Protein AF-A0A7J0FB36-F1 (afdb_monomer)

Foldseek 3Di:
DDDDDDDDDDDDDDDDDPDDDLPFFFPLPDPDWDWAWWAFPVVRGIDILTNLVCVVPVQSRDTVVQSVCQQAQAPPPHAWGWDWDADPVRDIDIGGTHHRLLVALFCQVVVVVSVLVCLVVVPVVDDNDDSQPCLPAQEETEDLAAALVVCPDDPVVVVPDDPCCCQANPNDNNVSVVSSVCNNVVVVVVVCVSCVVNVNNVRYHYQYHHHDDDLLNDPPNPDPVNVVVSVVVVVVSVVDPDD

Mean predicted aligned error: 9.1 Å

Nearest PDB structures (foldseek):
  4pka-assembly1_X  TM=9.378E-01  e=4.209E-19  Solanum cardiophyllum
  1oxw-assembly1_B  TM=9.412E-01  e=1.229E-18  Solanum cardiophyllum
  6k1t-assembly1_A  TM=3.624E-01  e=8.029E+00  Francisella philomiragia subsp. philomiragia ATCC 25015
  4peo-assembly1_B  TM=2.237E-01  e=5.963E+00  Staphylococcus aureus subsp. aureus Mu50

pLDDT: mean 82.76, std 16.36, range [28.25, 98.5]

InterPro domains:
  IPR002641 Patatin-like phospholipase domain [PF01734] (43-112)
  IPR002641 Patatin-like phospholipase domain [PS51635] (1-112)
  IPR016035 Acyl transferase/acyl hydrolase/lysophospholipase [SSF52151] (32-240)

Solvent-accessible surface area (backbone atoms only — not comparable to full-atom values): 14572 Å² total; per-residue (Å²): 136,85,75,85,81,78,80,83,80,77,84,93,76,88,79,95,78,86,81,83,79,80,77,86,47,31,49,79,69,52,96,59,85,49,71,45,47,18,23,24,70,83,77,73,40,70,45,71,48,28,46,71,52,29,76,83,38,51,58,55,51,38,46,48,67,59,52,54,51,15,31,65,11,36,82,98,78,40,70,70,35,76,54,73,27,56,29,96,86,64,52,74,41,81,45,45,21,22,17,7,45,82,62,42,50,40,50,62,63,58,48,50,51,54,53,51,51,40,50,76,71,63,40,82,94,44,75,97,63,65,99,78,58,63,65,75,51,76,44,79,44,80,54,93,49,37,42,69,73,64,65,88,74,55,68,76,63,55,73,71,44,54,74,64,38,42,55,50,40,94,87,42,40,50,56,59,51,53,52,34,50,51,44,30,52,52,46,53,52,51,49,53,53,53,31,45,76,58,78,25,46,88,31,57,44,67,49,69,44,58,72,34,63,69,66,67,50,46,94,80,58,83,46,72,70,38,52,59,46,48,51,50,50,55,62,47,56,77,71,60,83,85,119

Structure (mmCIF, N/CA/C/O backbone):
data_AF-A0A7J0FB36-F1
#
_entry.id   AF-A0A7J0FB36-F1
#
loop_
_atom_site.group_PDB
_atom_site.id
_atom_site.type_symbol
_atom_site.label_atom_id
_atom_site.label_alt_id
_atom_site.label_comp_id
_atom_site.label_asym_id
_atom_site.label_entity_id
_atom_site.label_seq_id
_atom_site.pdbx_PDB_ins_code
_atom_site.Cartn_x
_atom_site.Cartn_y
_atom_site.Cartn_z
_atom_site.occupancy
_atom_site.B_iso_or_equiv
_atom_site.auth_seq_id
_atom_site.auth_comp_id
_atom_site.auth_asym_id
_atom_site.auth_atom_id
_atom_site.pdbx_PDB_model_num
ATOM 1 N N . MET A 1 1 ? -22.876 -44.566 -19.638 1.00 38.72 1 MET A N 1
ATOM 2 C CA . MET A 1 1 ? -22.926 -43.404 -20.547 1.00 38.72 1 MET A CA 1
ATOM 3 C C . MET A 1 1 ? -23.529 -42.265 -19.751 1.00 38.72 1 MET A C 1
ATOM 5 O O . MET A 1 1 ? -24.720 -42.300 -19.475 1.00 38.72 1 MET A O 1
ATOM 9 N N . GLU A 1 2 ? -22.691 -41.356 -19.262 1.00 44.53 2 GLU A N 1
ATOM 10 C CA . GLU A 1 2 ? -23.132 -40.157 -18.543 1.00 44.53 2 GLU A CA 1
ATOM 11 C C . GLU A 1 2 ? -23.603 -39.116 -19.566 1.00 44.53 2 GLU A C 1
ATOM 13 O O . GLU A 1 2 ? -22.934 -38.889 -20.574 1.00 44.53 2 GLU A O 1
ATOM 18 N N . GLY A 1 3 ? -24.787 -38.541 -19.345 1.00 52.41 3 GLY A N 1
ATOM 19 C CA . GLY A 1 3 ? -25.349 -37.499 -20.207 1.00 52.41 3 GLY A CA 1
ATOM 20 C C . GLY A 1 3 ? -24.575 -36.176 -20.105 1.00 52.41 3 GLY A C 1
ATOM 21 O O . GLY A 1 3 ? -23.832 -35.964 -19.143 1.00 52.41 3 GLY A O 1
ATOM 22 N N . PRO A 1 4 ? -24.733 -35.265 -21.081 1.00 42.88 4 PRO A N 1
ATOM 23 C CA . PRO A 1 4 ? -23.995 -34.009 -21.101 1.00 42.88 4 PRO A CA 1
ATOM 24 C C . PRO A 1 4 ? -24.417 -33.118 -1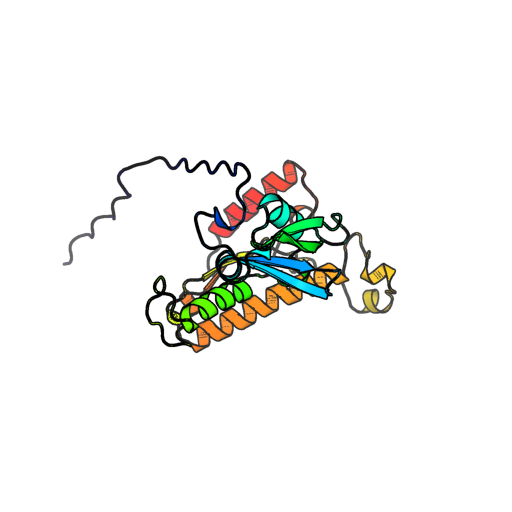9.923 1.00 42.88 4 PRO A C 1
ATOM 26 O O . PRO A 1 4 ? -25.604 -32.866 -19.713 1.00 42.88 4 PRO A O 1
ATOM 29 N N . LYS A 1 5 ? -23.438 -32.629 -19.151 1.00 52.75 5 LYS A N 1
ATOM 30 C CA . LYS A 1 5 ? -23.658 -31.625 -18.100 1.00 52.75 5 LYS A CA 1
ATOM 31 C C . LYS A 1 5 ? -24.152 -30.325 -18.742 1.00 52.75 5 LYS A C 1
ATOM 33 O O . LYS A 1 5 ? -23.510 -29.797 -19.647 1.00 52.75 5 LYS A O 1
ATOM 38 N N . SER A 1 6 ? -25.282 -29.809 -18.269 1.00 49.91 6 SER A N 1
ATOM 39 C CA . SER A 1 6 ? -25.814 -28.505 -18.673 1.00 49.91 6 SER A CA 1
ATOM 40 C C . SER A 1 6 ? -24.843 -27.374 -18.295 1.00 49.91 6 SER A C 1
ATOM 42 O O . SER A 1 6 ? -24.303 -27.408 -17.186 1.00 49.91 6 SER A O 1
ATOM 44 N N . PRO A 1 7 ? -24.635 -26.357 -19.151 1.00 51.22 7 PRO A N 1
ATOM 45 C CA . PRO A 1 7 ? -23.832 -25.195 -18.786 1.00 51.22 7 PRO A CA 1
ATOM 46 C C . PRO A 1 7 ? -24.510 -24.404 -17.656 1.00 51.22 7 PRO A C 1
ATOM 48 O O . PRO A 1 7 ? -25.727 -24.212 -17.663 1.00 51.22 7 PRO A O 1
ATOM 51 N N . LEU A 1 8 ? -23.714 -23.957 -16.681 1.00 44.47 8 LEU A N 1
ATOM 52 C CA . LEU A 1 8 ? -24.154 -23.078 -15.594 1.00 44.47 8 LEU A CA 1
ATOM 53 C C . LEU A 1 8 ? -24.728 -21.780 -16.180 1.00 44.47 8 LEU A C 1
ATOM 55 O O . LEU A 1 8 ? -24.061 -21.107 -16.966 1.00 44.47 8 LEU A O 1
ATOM 59 N N . GLN A 1 9 ? -25.961 -21.431 -15.805 1.00 42.09 9 GLN A N 1
ATOM 60 C CA . GLN A 1 9 ? -26.565 -20.163 -16.212 1.00 42.09 9 GLN A CA 1
ATOM 61 C C . GLN A 1 9 ? -25.937 -18.988 -15.444 1.00 42.09 9 GLN A C 1
ATOM 63 O O . GLN A 1 9 ? -25.754 -19.092 -14.229 1.00 42.09 9 GLN A O 1
ATOM 68 N N . PRO A 1 10 ? -25.643 -17.858 -16.111 1.00 46.34 10 PRO A N 1
ATOM 69 C CA . PRO A 1 10 ? -25.237 -16.642 -15.424 1.00 46.34 10 PRO A CA 1
ATOM 70 C C . PRO A 1 10 ? -26.420 -16.003 -14.662 1.00 46.34 10 PRO A C 1
ATOM 72 O O . PRO A 1 10 ? -27.576 -16.207 -15.046 1.00 46.34 10 PRO A O 1
ATOM 75 N N . PRO A 1 11 ? -26.158 -15.216 -13.598 1.00 45.81 11 PRO A N 1
ATOM 76 C CA . PRO A 1 11 ? -27.199 -14.593 -12.779 1.00 45.81 11 PRO A CA 1
ATOM 77 C C . PRO A 1 11 ? -28.128 -13.669 -13.581 1.00 45.81 11 PRO A C 1
ATOM 79 O O . PRO A 1 11 ? -27.699 -12.932 -14.467 1.00 45.81 11 PRO A O 1
ATOM 82 N N . THR A 1 12 ? -29.415 -13.696 -13.232 1.00 57.34 12 THR A N 1
ATOM 83 C CA . THR A 1 12 ? -30.545 -13.237 -14.060 1.00 57.34 12 THR A CA 1
ATOM 84 C C . THR A 1 12 ? -30.906 -11.743 -13.928 1.00 57.34 12 THR A C 1
ATOM 86 O O . THR A 1 12 ? -31.915 -11.325 -14.482 1.00 57.34 12 THR A O 1
ATOM 89 N N . TYR A 1 13 ? -30.109 -10.895 -13.264 1.00 40.03 13 TYR A N 1
ATOM 90 C CA . TYR A 1 13 ? -30.373 -9.442 -13.207 1.00 40.03 13 TYR A CA 1
ATOM 91 C C . TYR A 1 13 ? -29.081 -8.596 -13.247 1.00 40.03 13 TYR A C 1
ATOM 93 O O . TYR A 1 13 ? -28.256 -8.669 -12.342 1.00 40.03 13 TYR A O 1
ATOM 101 N N . GLY A 1 14 ? -28.923 -7.772 -14.297 1.00 40.38 14 GLY A N 1
ATOM 102 C CA . GLY A 1 14 ? -27.987 -6.626 -14.373 1.00 40.38 14 GLY A CA 1
ATOM 103 C C . GLY A 1 14 ? -28.692 -5.314 -13.973 1.00 40.38 14 GLY A C 1
ATOM 104 O O . GLY A 1 14 ? -29.912 -5.301 -13.869 1.00 40.38 14 GLY A O 1
ATOM 105 N N . LYS A 1 15 ? -28.061 -4.159 -13.728 1.00 40.50 15 LYS A N 1
ATOM 106 C CA . LYS A 1 15 ? -26.689 -3.651 -13.898 1.00 40.50 15 LYS A CA 1
ATOM 107 C C . LYS A 1 15 ? -26.188 -3.118 -12.547 1.00 40.50 15 LYS A C 1
ATOM 109 O O . LYS A 1 15 ? -26.931 -2.427 -11.856 1.00 40.50 15 LYS A O 1
ATOM 114 N N . LEU A 1 16 ? -24.923 -3.366 -12.216 1.00 42.44 16 LEU A N 1
ATOM 115 C CA . LEU A 1 16 ? -24.235 -2.659 -11.135 1.00 42.44 16 LEU A CA 1
ATOM 116 C C . LEU A 1 16 ? -24.159 -1.160 -11.455 1.00 42.44 16 LEU A C 1
ATOM 118 O O . LEU A 1 16 ? -23.548 -0.765 -12.446 1.00 42.44 16 LEU A O 1
ATOM 122 N N . ILE A 1 17 ? -24.748 -0.350 -10.579 1.00 31.81 17 ILE A N 1
ATOM 123 C CA . ILE A 1 17 ? -24.298 1.009 -10.287 1.00 31.81 17 ILE A CA 1
ATOM 124 C C . ILE A 1 17 ? -24.292 1.123 -8.759 1.00 31.81 17 ILE A C 1
ATOM 126 O O . ILE A 1 17 ? -25.310 1.435 -8.149 1.00 31.81 17 ILE A O 1
ATOM 130 N N . THR A 1 18 ? -23.147 0.847 -8.136 1.00 32.91 18 THR A N 1
ATOM 131 C CA . THR A 1 18 ? -22.876 1.308 -6.770 1.00 32.91 18 THR A CA 1
ATOM 132 C C . THR A 1 18 ? -22.098 2.608 -6.905 1.00 32.91 18 THR A C 1
ATOM 134 O O . THR A 1 18 ? -20.882 2.602 -7.065 1.00 32.91 18 THR A O 1
ATOM 137 N N . VAL A 1 19 ? -22.812 3.733 -6.915 1.00 28.25 19 VAL A N 1
ATOM 138 C CA . VAL A 1 19 ? -22.199 5.051 -6.720 1.00 28.25 19 VAL A CA 1
ATOM 139 C C . VAL A 1 19 ? -22.076 5.245 -5.215 1.00 28.25 19 VAL A C 1
ATOM 141 O O . VAL A 1 19 ? -23.082 5.447 -4.539 1.00 28.25 19 VAL A O 1
ATOM 144 N N . LEU A 1 20 ? -20.855 5.158 -4.685 1.00 36.47 20 LEU A N 1
ATOM 145 C CA . LEU A 1 20 ? -20.552 5.681 -3.358 1.00 36.47 20 LEU A CA 1
ATOM 146 C C . LEU A 1 20 ? -20.139 7.145 -3.525 1.00 36.47 20 LEU A C 1
ATOM 148 O O . LEU A 1 20 ? -19.018 7.442 -3.928 1.00 36.47 20 LEU A O 1
ATOM 152 N N . SER A 1 21 ? -21.068 8.052 -3.230 1.00 33.28 21 SER A N 1
ATOM 153 C CA . SER A 1 21 ? -20.728 9.437 -2.915 1.00 33.28 21 SER A CA 1
ATOM 154 C C . SER A 1 21 ? -20.259 9.462 -1.463 1.00 33.28 21 SER A C 1
ATOM 156 O O . SER A 1 21 ? -21.061 9.235 -0.558 1.00 33.28 21 SER A O 1
ATOM 158 N N . ILE A 1 22 ? -18.963 9.673 -1.234 1.00 43.41 22 ILE A N 1
ATOM 159 C CA . ILE A 1 22 ? -18.419 9.896 0.110 1.00 43.41 22 ILE A CA 1
ATOM 160 C C . ILE A 1 22 ? -18.615 11.380 0.415 1.00 43.41 22 ILE A C 1
ATOM 162 O O . ILE A 1 22 ? -17.714 12.193 0.230 1.00 43.41 22 ILE A O 1
ATOM 166 N N . ASP A 1 23 ? -19.824 11.740 0.836 1.00 34.97 23 ASP A N 1
ATOM 167 C CA . ASP A 1 23 ? -20.096 13.064 1.393 1.00 34.97 23 ASP A CA 1
ATOM 168 C C . ASP A 1 23 ? -19.557 13.082 2.833 1.00 34.97 23 ASP A C 1
ATOM 170 O O . ASP A 1 23 ? -20.213 12.625 3.764 1.00 34.97 23 ASP A O 1
ATOM 174 N N . GLY A 1 24 ? -18.302 13.505 3.013 1.00 43.34 24 GLY A N 1
ATOM 175 C CA . GLY A 1 24 ? -17.734 13.899 4.313 1.00 43.34 24 GLY A CA 1
ATOM 176 C C . GLY A 1 24 ? -17.650 12.842 5.429 1.00 43.34 24 GLY A C 1
ATOM 177 O O . GLY A 1 24 ? -17.296 13.192 6.553 1.00 43.34 24 GLY A O 1
ATOM 178 N N . GLY A 1 25 ? -17.967 11.571 5.167 1.00 58.94 25 GLY A N 1
ATOM 179 C CA . GLY A 1 25 ? -17.884 10.496 6.157 1.00 58.94 25 GLY A CA 1
ATOM 180 C C . GLY A 1 25 ? -16.440 10.125 6.512 1.00 58.94 25 GLY A C 1
ATOM 181 O O . GLY A 1 25 ? -15.585 9.986 5.634 1.00 58.94 25 GLY A O 1
ATOM 182 N N . GLY A 1 26 ? -16.169 9.943 7.807 1.00 73.00 26 GLY A N 1
ATOM 183 C CA . GLY A 1 26 ? -14.928 9.336 8.290 1.00 73.00 26 GLY A CA 1
ATOM 184 C C . GLY A 1 26 ? -14.835 7.849 7.939 1.00 73.00 26 GLY A C 1
ATOM 185 O O . GLY A 1 26 ? -15.784 7.246 7.431 1.00 73.00 26 GLY A O 1
ATOM 186 N N . ILE A 1 27 ? -13.698 7.230 8.245 1.00 85.50 27 ILE A N 1
ATOM 187 C CA . ILE A 1 27 ? -13.442 5.790 8.050 1.00 85.50 27 ILE A CA 1
ATOM 188 C C . ILE A 1 27 ? -14.552 4.873 8.607 1.00 85.50 27 ILE A C 1
ATOM 190 O O . ILE A 1 27 ? -14.787 3.794 8.056 1.00 85.50 27 ILE A O 1
ATOM 194 N N . ARG A 1 28 ? -15.309 5.300 9.629 1.00 82.81 28 ARG A N 1
ATOM 195 C CA . ARG A 1 28 ? -16.484 4.560 10.137 1.00 82.81 28 ARG A CA 1
ATOM 196 C C . ARG A 1 28 ? -17.599 4.350 9.111 1.00 82.81 28 ARG A C 1
ATOM 198 O O . ARG A 1 28 ? -18.348 3.390 9.240 1.00 82.81 28 ARG A O 1
ATOM 205 N N . GLY A 1 29 ? -17.726 5.234 8.123 1.00 81.00 29 GLY A N 1
ATOM 206 C CA . GLY A 1 29 ? -18.771 5.179 7.095 1.00 81.00 29 GLY A CA 1
ATOM 207 C C . GLY A 1 29 ? -18.489 4.201 5.950 1.00 81.00 29 GLY A C 1
ATOM 208 O O . GLY A 1 29 ? -19.226 4.189 4.966 1.00 81.00 29 GLY A O 1
ATOM 209 N N . THR A 1 30 ? -17.413 3.415 6.033 1.00 85.81 30 THR A N 1
ATOM 210 C CA . THR A 1 30 ? -17.013 2.471 4.981 1.00 85.81 30 THR A CA 1
ATOM 211 C C . THR A 1 30 ? -17.960 1.268 4.890 1.00 85.81 30 THR A C 1
ATOM 213 O O . THR A 1 30 ? -18.426 0.742 5.896 1.00 85.81 30 THR A O 1
ATOM 216 N N . LEU A 1 31 ? -18.254 0.819 3.661 1.00 86.12 31 LEU A N 1
ATOM 217 C CA . LEU A 1 31 ? -19.172 -0.308 3.401 1.00 86.12 31 LEU A CA 1
ATOM 218 C C . LEU A 1 31 ? -18.578 -1.679 3.759 1.00 86.12 31 LEU A C 1
ATOM 220 O O . LEU A 1 31 ? -19.307 -2.650 3.931 1.00 86.12 31 LEU A O 1
ATOM 224 N N . THR A 1 32 ? -17.252 -1.759 3.822 1.00 85.75 32 THR A N 1
ATOM 225 C CA . THR A 1 32 ? -16.488 -2.944 4.209 1.00 85.75 32 THR A CA 1
ATOM 226 C C . THR A 1 32 ? -15.371 -2.519 5.145 1.00 85.75 32 THR A C 1
ATOM 228 O O . THR A 1 32 ? -14.987 -1.349 5.172 1.00 85.75 32 THR A O 1
ATOM 231 N N . ASN A 1 33 ? -14.812 -3.474 5.880 1.00 89.19 33 ASN A N 1
ATOM 232 C CA . ASN A 1 33 ? -13.624 -3.219 6.675 1.00 89.19 33 ASN A CA 1
ATOM 233 C C . ASN A 1 33 ? -12.454 -2.848 5.761 1.00 89.19 33 ASN A C 1
ATOM 235 O O . ASN A 1 33 ? -12.168 -3.554 4.790 1.00 89.19 33 ASN A O 1
ATOM 239 N N . ILE A 1 34 ? -11.778 -1.753 6.093 1.00 91.44 34 ILE A N 1
ATOM 240 C CA . ILE A 1 34 ? -10.575 -1.295 5.402 1.00 91.44 34 ILE A CA 1
ATOM 241 C C . ILE A 1 34 ? -9.393 -1.272 6.363 1.00 91.44 34 ILE A C 1
ATOM 243 O O . ILE A 1 34 ? -9.575 -1.145 7.573 1.00 91.44 34 ILE A O 1
ATOM 247 N N . VAL A 1 35 ? -8.190 -1.396 5.807 1.00 93.25 35 VAL A N 1
ATOM 248 C CA . VAL A 1 35 ? -6.910 -1.301 6.513 1.00 93.25 35 VAL A CA 1
ATOM 249 C C . VAL A 1 35 ? -5.966 -0.512 5.611 1.00 93.25 35 VAL A C 1
ATOM 251 O O . VAL A 1 35 ? -5.565 -1.006 4.560 1.00 93.25 35 VAL A O 1
ATOM 254 N N . ILE A 1 36 ? -5.651 0.726 5.990 1.00 95.75 36 ILE A N 1
ATOM 255 C CA . ILE A 1 36 ? -4.851 1.656 5.187 1.00 95.75 36 ILE A CA 1
ATOM 256 C C . ILE A 1 36 ? -3.615 2.078 5.992 1.00 95.75 36 ILE A C 1
ATOM 258 O O . ILE A 1 36 ? -3.754 2.778 7.001 1.00 95.75 36 ILE A O 1
ATOM 262 N N . PRO A 1 37 ? -2.403 1.652 5.594 1.00 96.31 37 PRO A N 1
ATOM 263 C CA . PRO A 1 37 ? -1.176 2.063 6.258 1.00 96.31 37 PRO A CA 1
ATOM 264 C C . PRO A 1 37 ? -0.791 3.504 5.903 1.00 96.31 37 PRO A C 1
ATOM 266 O O . PRO A 1 37 ? -0.998 3.976 4.789 1.00 96.31 37 PRO A O 1
ATOM 269 N N . THR A 1 38 ? -0.172 4.184 6.859 1.00 97.94 38 THR A N 1
ATOM 270 C CA . THR A 1 38 ? 0.538 5.464 6.715 1.00 97.94 38 THR A CA 1
ATOM 271 C C . THR A 1 38 ? 1.744 5.439 7.654 1.00 97.94 38 THR A C 1
ATOM 273 O O . THR A 1 38 ? 1.817 4.579 8.543 1.00 97.94 38 THR A O 1
ATOM 276 N N . PHE A 1 39 ? 2.676 6.379 7.517 1.00 97.50 39 PHE A N 1
ATOM 277 C CA . PHE A 1 39 ? 3.779 6.529 8.468 1.00 97.50 39 PHE A CA 1
ATOM 278 C C . PHE A 1 39 ? 3.769 7.921 9.105 1.00 97.50 39 PHE A C 1
ATOM 280 O O . PHE A 1 39 ? 3.778 8.926 8.401 1.00 97.50 39 PHE A O 1
ATOM 287 N N . ASP A 1 40 ? 3.748 7.994 10.439 1.00 98.06 40 ASP A N 1
ATOM 288 C CA . ASP A 1 40 ? 3.765 9.261 11.173 1.00 98.06 40 ASP A CA 1
ATOM 289 C C . ASP A 1 40 ? 5.205 9.702 11.437 1.00 98.06 40 ASP A C 1
ATOM 291 O O . ASP A 1 40 ? 5.924 9.086 12.228 1.00 98.06 40 ASP A O 1
ATOM 295 N N . ILE A 1 41 ? 5.626 10.790 10.793 1.00 97.62 41 ILE A N 1
ATOM 296 C CA . ILE A 1 41 ? 7.001 11.298 10.881 1.00 97.62 41 ILE A CA 1
ATOM 297 C C . ILE A 1 41 ? 7.285 12.039 12.188 1.00 97.62 41 ILE A C 1
ATOM 299 O O . ILE A 1 41 ? 8.440 12.142 12.592 1.00 97.62 41 ILE A O 1
ATOM 303 N N . LYS A 1 42 ? 6.255 12.537 12.882 1.00 96.94 42 LYS A N 1
ATOM 304 C CA . LYS A 1 42 ? 6.419 13.188 14.189 1.00 96.94 42 LYS A CA 1
ATOM 305 C C . LYS A 1 42 ? 6.601 12.147 15.287 1.00 96.94 42 LYS A C 1
ATOM 307 O O . LYS A 1 42 ? 7.352 12.369 16.233 1.00 96.94 42 LYS A O 1
ATOM 312 N N . ARG A 1 43 ? 5.912 11.010 15.170 1.00 96.12 43 ARG A N 1
ATOM 313 C CA . ARG A 1 43 ? 5.954 9.912 16.149 1.00 96.12 43 ARG A CA 1
ATOM 314 C C . ARG A 1 43 ? 6.934 8.796 15.774 1.00 96.12 43 ARG A C 1
ATOM 316 O O . ARG A 1 43 ? 7.175 7.930 16.608 1.00 96.12 43 ARG A O 1
ATOM 323 N N . LEU A 1 44 ? 7.472 8.823 14.554 1.00 96.25 44 LEU A N 1
ATOM 324 C CA . LEU A 1 44 ? 8.364 7.812 13.976 1.00 96.25 44 LEU A CA 1
ATOM 325 C C . LEU A 1 44 ? 7.794 6.389 14.064 1.00 96.25 44 LEU A C 1
ATOM 327 O O . LEU A 1 44 ? 8.496 5.445 14.422 1.00 96.25 44 LEU A O 1
ATOM 331 N N . GLN A 1 45 ? 6.507 6.240 13.751 1.00 96.31 45 GLN A N 1
ATOM 332 C CA . GLN A 1 45 ? 5.817 4.950 13.791 1.00 96.31 45 GLN A CA 1
ATOM 333 C C . GLN A 1 45 ? 4.746 4.841 12.697 1.00 96.31 45 GLN A C 1
ATOM 335 O O . GLN A 1 45 ? 4.142 5.855 12.330 1.00 96.31 45 GLN A O 1
ATOM 340 N N . PRO A 1 46 ? 4.436 3.623 12.222 1.00 96.00 46 PRO A N 1
ATOM 341 C CA . PRO A 1 46 ? 3.271 3.395 11.380 1.00 96.00 46 PRO A CA 1
ATOM 342 C C . PRO A 1 46 ? 1.981 3.841 12.073 1.00 96.00 46 PRO A C 1
ATOM 344 O O . PRO A 1 46 ? 1.780 3.605 13.265 1.00 96.00 46 PRO A O 1
ATOM 347 N N . THR A 1 47 ? 1.078 4.441 11.307 1.00 96.56 47 THR A N 1
ATOM 348 C CA . THR A 1 47 ? -0.312 4.655 11.709 1.00 96.56 47 THR A CA 1
ATOM 349 C C . THR A 1 47 ? -1.202 3.898 10.733 1.00 96.56 47 THR A C 1
ATOM 351 O O . THR A 1 47 ? -1.232 4.204 9.544 1.00 96.56 47 THR A O 1
ATOM 354 N N . ILE A 1 48 ? -1.915 2.890 11.231 1.00 95.50 48 ILE A N 1
ATOM 355 C CA . ILE A 1 48 ? -2.830 2.081 10.425 1.00 95.50 48 ILE A CA 1
ATOM 356 C C . ILE A 1 48 ? -4.252 2.590 10.653 1.00 95.50 48 ILE A C 1
ATOM 358 O O . ILE A 1 48 ? -4.776 2.507 11.764 1.00 95.50 48 ILE A O 1
ATOM 362 N N . PHE A 1 49 ? -4.879 3.115 9.604 1.00 95.44 49 PHE A N 1
ATOM 363 C CA . PHE A 1 49 ? -6.296 3.459 9.623 1.00 95.44 49 PHE A CA 1
ATOM 364 C C . PHE A 1 49 ? -7.101 2.210 9.295 1.00 95.44 49 PHE A C 1
ATOM 366 O O . PHE A 1 49 ? -7.110 1.740 8.160 1.00 95.44 49 PHE A O 1
ATOM 373 N N . SER A 1 50 ? -7.742 1.649 10.315 1.00 92.75 50 SER A N 1
ATOM 374 C CA . SER A 1 50 ? -8.483 0.394 10.226 1.00 92.75 50 SER A CA 1
ATOM 375 C C . SER A 1 50 ? -9.893 0.580 10.769 1.00 92.75 50 SER A C 1
ATOM 377 O O . SER A 1 50 ? -10.063 1.113 11.869 1.00 92.75 50 SER A O 1
ATOM 379 N N . THR A 1 51 ? -10.912 0.114 10.039 1.00 91.19 51 THR A N 1
ATOM 380 C CA . THR A 1 51 ? -12.304 0.133 10.534 1.00 91.19 51 THR A CA 1
ATOM 381 C C . THR A 1 51 ? -12.431 -0.659 11.844 1.00 91.19 51 THR A C 1
ATOM 383 O O . THR A 1 51 ? -13.280 -0.346 12.680 1.00 91.19 51 THR A O 1
ATOM 386 N N . TYR A 1 52 ? -11.557 -1.649 12.068 1.00 85.94 52 TYR A N 1
ATOM 387 C CA . TYR A 1 52 ? -11.491 -2.407 13.316 1.00 85.94 52 TYR A CA 1
ATOM 388 C C . TYR A 1 52 ? -10.961 -1.568 14.481 1.00 85.94 52 TYR A C 1
ATOM 390 O O . TYR A 1 52 ? -11.575 -1.532 15.547 1.00 85.94 52 TYR A O 1
ATOM 398 N N . GLU A 1 53 ? -9.852 -0.858 14.270 1.00 87.31 53 GLU A N 1
ATOM 399 C CA . GLU A 1 53 ? -9.182 -0.080 15.318 1.00 87.31 53 GLU A CA 1
ATOM 400 C C . GLU A 1 53 ? -9.973 1.162 15.718 1.00 87.31 53 GLU A C 1
ATOM 402 O O . GLU A 1 53 ? -9.986 1.548 16.885 1.00 87.31 53 GLU A O 1
ATOM 407 N N . VAL A 1 54 ? -10.714 1.757 14.783 1.00 88.56 54 VAL A N 1
ATOM 408 C CA . VAL A 1 54 ? -11.534 2.950 15.037 1.00 88.56 54 VAL A CA 1
ATOM 409 C C . VAL A 1 54 ? -12.630 2.700 16.085 1.00 88.56 54 VAL A C 1
ATOM 411 O O . VAL A 1 54 ? -13.069 3.641 16.755 1.00 88.56 54 VAL A O 1
ATOM 414 N N . LYS A 1 55 ? -13.058 1.443 16.276 1.00 82.75 55 LYS A N 1
ATOM 415 C CA . LYS A 1 55 ? -13.999 1.059 17.344 1.00 82.75 55 LYS A CA 1
ATOM 416 C C . LYS A 1 55 ? -13.382 1.238 18.736 1.00 82.75 55 LYS A C 1
ATOM 418 O O . LYS A 1 55 ? -14.058 1.730 19.634 1.00 82.75 55 LYS A O 1
ATOM 423 N N . ASN A 1 56 ? -12.107 0.884 18.887 1.00 85.50 56 ASN A N 1
ATOM 424 C CA . ASN A 1 56 ? -11.377 0.927 20.159 1.00 85.50 56 ASN A CA 1
ATOM 425 C C . ASN A 1 56 ? -10.646 2.257 20.375 1.00 85.50 56 ASN A C 1
ATOM 427 O O . ASN A 1 56 ? -10.398 2.660 21.509 1.00 85.50 56 ASN A O 1
ATOM 431 N N . ASN A 1 57 ? -10.299 2.944 19.289 1.00 88.94 57 ASN A N 1
ATOM 432 C CA . ASN A 1 57 ? -9.577 4.202 19.301 1.00 88.94 57 ASN A CA 1
ATOM 433 C C . ASN A 1 57 ? -10.281 5.230 18.397 1.00 88.94 57 ASN A C 1
ATOM 435 O O . ASN A 1 57 ? -9.892 5.401 17.238 1.00 88.94 57 ASN A O 1
ATOM 439 N N . PRO A 1 58 ? -11.297 5.948 18.916 1.00 89.38 58 PRO A N 1
ATOM 440 C CA . PRO A 1 58 ? -12.061 6.933 18.148 1.00 89.38 58 PRO A CA 1
ATOM 441 C C . PRO A 1 58 ? -11.212 8.052 17.535 1.00 89.38 58 PRO A C 1
ATOM 443 O O . PRO A 1 58 ? -11.611 8.624 16.530 1.00 89.38 58 PRO A O 1
ATOM 446 N N . SER A 1 59 ? -10.015 8.326 18.071 1.00 91.12 59 SER A N 1
ATOM 447 C CA . SER A 1 59 ? -9.078 9.293 17.476 1.00 91.12 59 SER A CA 1
ATOM 448 C C . SER A 1 59 ? -8.532 8.871 16.104 1.00 91.12 59 SER A C 1
ATOM 450 O O . SER A 1 59 ? -7.819 9.634 15.467 1.00 91.12 59 SER A O 1
ATOM 452 N N . LEU A 1 60 ? -8.799 7.645 15.647 1.00 93.00 60 LEU A N 1
ATOM 453 C CA . LEU A 1 60 ? -8.491 7.205 14.285 1.00 93.00 60 LEU A CA 1
ATOM 454 C C . LEU A 1 60 ? -9.645 7.456 13.305 1.00 93.00 60 LEU A C 1
ATOM 456 O O . LEU A 1 60 ? -9.491 7.146 12.126 1.00 93.00 60 LEU A O 1
ATOM 460 N N . ASP A 1 61 ? -10.782 7.997 13.758 1.00 92.50 61 ASP A N 1
ATOM 461 C CA . ASP A 1 61 ? -11.920 8.338 12.898 1.00 92.50 61 ASP A CA 1
ATOM 462 C C . ASP A 1 61 ? -11.648 9.616 12.087 1.00 92.50 61 ASP A C 1
ATOM 464 O O . ASP A 1 61 ? -12.205 10.684 12.329 1.00 92.50 61 ASP A O 1
ATOM 468 N N . ALA A 1 62 ? -10.704 9.508 11.157 1.00 93.75 62 ALA A N 1
ATOM 469 C CA . ALA A 1 62 ? -10.316 10.567 10.242 1.00 93.75 62 ALA A CA 1
ATOM 470 C C . ALA A 1 62 ? -11.161 10.541 8.962 1.00 93.75 62 ALA A C 1
ATOM 472 O O . ALA A 1 62 ? -11.750 9.512 8.605 1.00 93.75 62 ALA A O 1
ATOM 473 N N . SER A 1 63 ? -11.191 11.670 8.245 1.00 94.38 63 SER A N 1
ATOM 474 C CA . SER A 1 63 ? -11.832 11.736 6.931 1.00 94.38 63 SER A CA 1
ATOM 475 C C . SER A 1 63 ? -11.128 10.790 5.953 1.00 94.38 63 SER A C 1
ATOM 477 O O . SER A 1 63 ? -9.900 10.669 5.958 1.00 94.38 63 SER A O 1
ATOM 479 N N . LEU A 1 64 ? -11.889 10.123 5.083 1.00 93.31 64 LEU A N 1
ATOM 480 C CA . LEU A 1 64 ? -11.284 9.256 4.068 1.00 93.31 64 LEU A CA 1
ATOM 481 C C . LEU A 1 64 ? -10.383 10.043 3.109 1.00 93.31 64 LEU A C 1
ATOM 483 O O . LEU A 1 64 ? -9.362 9.517 2.683 1.00 93.31 64 LEU A O 1
ATOM 487 N N . SER A 1 65 ? -10.698 11.311 2.827 1.00 94.81 65 SER A N 1
ATOM 488 C CA . SER A 1 65 ? -9.824 12.190 2.043 1.00 94.81 65 SER A CA 1
ATOM 489 C C . SER A 1 65 ? -8.462 12.397 2.700 1.00 94.81 65 SER A C 1
ATOM 491 O O . SER A 1 65 ? -7.449 12.271 2.018 1.00 94.81 65 SER A O 1
ATOM 493 N N . ASP A 1 66 ? -8.416 12.649 4.012 1.00 96.56 66 ASP A N 1
ATOM 494 C CA . ASP A 1 66 ? -7.149 12.821 4.729 1.00 96.56 66 ASP A CA 1
ATOM 495 C C . ASP A 1 66 ? -6.328 11.534 4.717 1.00 96.56 66 ASP A C 1
ATOM 497 O O . ASP A 1 66 ? -5.124 11.563 4.463 1.00 96.56 66 ASP A O 1
ATOM 501 N N . ILE A 1 67 ? -6.989 10.394 4.931 1.00 96.44 67 ILE A N 1
ATOM 502 C CA . ILE A 1 67 ? -6.349 9.078 4.899 1.00 96.44 67 ILE A CA 1
ATOM 503 C C . ILE A 1 67 ? -5.786 8.784 3.498 1.00 96.44 67 ILE A C 1
ATOM 505 O O . ILE A 1 67 ? -4.643 8.342 3.382 1.00 96.44 67 ILE A O 1
ATOM 509 N N . CYS A 1 68 ? -6.550 9.054 2.434 1.00 95.69 68 CYS A N 1
ATOM 510 C CA . CYS A 1 68 ? -6.128 8.831 1.049 1.00 95.69 68 CYS A CA 1
ATOM 511 C C . CYS A 1 68 ? -4.959 9.734 0.628 1.00 95.69 68 CYS A C 1
ATOM 513 O O . CYS A 1 68 ? -4.042 9.263 -0.048 1.00 95.69 68 CYS A O 1
ATOM 515 N N . ILE A 1 69 ? -4.966 11.009 1.030 1.00 96.31 69 ILE A N 1
ATOM 516 C CA . ILE A 1 69 ? -3.846 11.922 0.767 1.00 96.31 69 ILE A CA 1
ATOM 517 C C . ILE A 1 69 ? -2.607 11.442 1.529 1.00 96.31 69 ILE A C 1
ATOM 519 O O . ILE A 1 69 ? -1.545 11.297 0.932 1.00 96.31 69 ILE A O 1
ATOM 523 N N . ALA A 1 70 ? -2.750 11.126 2.820 1.00 97.75 70 ALA A N 1
ATOM 524 C CA . ALA A 1 70 ? -1.649 10.670 3.662 1.00 97.75 70 ALA A CA 1
ATOM 525 C C . ALA A 1 70 ? -0.998 9.377 3.152 1.00 97.75 70 ALA A C 1
ATOM 527 O O . ALA A 1 70 ? 0.221 9.318 3.024 1.00 97.75 70 ALA A O 1
ATOM 528 N N . THR A 1 71 ? -1.792 8.348 2.834 1.00 96.88 71 THR A N 1
ATOM 529 C CA . THR A 1 71 ? -1.263 7.042 2.397 1.00 96.88 71 THR A CA 1
ATOM 530 C C . THR A 1 71 ? -0.537 7.110 1.056 1.00 96.88 71 THR A C 1
ATOM 532 O O . THR A 1 71 ? 0.324 6.275 0.815 1.00 96.88 71 THR A O 1
ATOM 535 N N . SER A 1 72 ? -0.830 8.122 0.233 1.00 95.50 72 SER A N 1
ATOM 536 C CA . SER A 1 72 ? -0.213 8.319 -1.086 1.00 95.50 72 SER A CA 1
ATOM 537 C C . SER A 1 72 ? 0.931 9.341 -1.076 1.00 95.50 72 SER A C 1
ATOM 539 O O . SER A 1 72 ? 1.493 9.633 -2.127 1.00 95.50 72 SER A O 1
ATOM 541 N N . ALA A 1 73 ? 1.235 9.967 0.068 1.00 95.81 73 ALA A N 1
ATOM 542 C CA . ALA A 1 73 ? 2.183 11.076 0.170 1.00 95.81 73 ALA A CA 1
ATOM 543 C C . ALA A 1 73 ? 3.649 10.597 0.149 1.00 95.81 73 ALA A C 1
ATOM 545 O O . ALA A 1 73 ? 4.371 10.710 1.148 1.00 95.81 73 ALA A O 1
ATOM 546 N N . ALA A 1 74 ? 4.075 10.015 -0.978 1.00 91.62 74 ALA A N 1
ATOM 547 C CA . ALA A 1 74 ? 5.410 9.454 -1.185 1.00 91.62 74 ALA A CA 1
ATOM 548 C C . ALA A 1 74 ? 6.503 10.513 -0.981 1.00 91.62 74 ALA A C 1
ATOM 550 O O . ALA A 1 74 ? 6.490 11.545 -1.668 1.00 91.62 74 ALA A O 1
ATOM 551 N N . PRO A 1 75 ? 7.490 10.272 -0.088 1.00 89.75 75 PRO A N 1
ATOM 552 C CA . PRO A 1 75 ? 8.652 11.141 0.035 1.00 89.75 75 PRO A CA 1
ATOM 553 C C . PRO A 1 75 ? 9.293 11.370 -1.329 1.00 89.75 75 PRO A C 1
ATOM 555 O O . PRO A 1 75 ? 9.367 10.447 -2.134 1.00 89.75 75 PRO A O 1
ATOM 558 N N . THR A 1 76 ? 9.771 12.592 -1.573 1.00 86.06 76 THR A N 1
ATOM 559 C CA . THR A 1 76 ? 10.319 13.087 -2.856 1.00 86.06 76 THR A CA 1
ATOM 560 C C . THR A 1 76 ? 9.307 13.348 -3.980 1.00 86.06 76 THR A C 1
ATOM 562 O O . THR A 1 76 ? 9.631 14.129 -4.871 1.00 86.06 76 THR A O 1
ATOM 565 N N . TYR A 1 77 ? 8.082 12.816 -3.906 1.00 86.81 77 TYR A N 1
ATOM 566 C CA . TYR A 1 77 ? 7.030 13.054 -4.906 1.00 86.81 77 TYR A CA 1
ATOM 567 C C . TYR A 1 77 ? 5.959 14.029 -4.417 1.00 86.81 77 TYR A C 1
ATOM 569 O O . TYR A 1 77 ? 5.552 14.931 -5.149 1.00 86.81 77 TYR A O 1
ATOM 577 N N . LEU A 1 78 ? 5.496 13.858 -3.176 1.00 93.06 78 LEU A N 1
ATOM 578 C CA . LEU A 1 78 ? 4.372 14.601 -2.614 1.00 93.06 78 LEU A CA 1
ATOM 579 C C . LEU A 1 78 ? 4.707 15.155 -1.220 1.00 93.06 78 LEU A C 1
ATOM 581 O O . LEU A 1 78 ? 5.538 14.590 -0.503 1.00 93.06 78 LEU A O 1
ATOM 585 N N . PRO A 1 79 ? 4.096 16.286 -0.824 1.00 96.44 79 PRO A N 1
ATOM 586 C CA . PRO A 1 79 ? 4.277 16.838 0.512 1.00 96.44 79 PRO A CA 1
ATOM 587 C C . PRO A 1 79 ? 3.644 15.928 1.572 1.00 96.44 79 PRO A C 1
ATOM 589 O O . PRO A 1 79 ? 2.606 15.315 1.331 1.00 96.44 79 PRO A O 1
ATOM 592 N N . ALA A 1 80 ? 4.242 15.893 2.767 1.00 97.75 80 ALA A N 1
ATOM 593 C CA . ALA A 1 80 ? 3.630 15.251 3.929 1.00 97.75 80 ALA A CA 1
ATOM 594 C C . ALA A 1 80 ? 2.263 15.882 4.242 1.00 97.75 80 ALA A C 1
ATOM 596 O O . ALA A 1 80 ? 2.078 17.091 4.078 1.00 97.75 80 ALA A O 1
ATOM 597 N N . HIS A 1 81 ? 1.326 15.068 4.724 1.00 98.50 81 HIS A N 1
ATOM 598 C CA . HIS A 1 81 ? -0.037 15.496 5.020 1.00 98.50 81 HIS A CA 1
ATOM 599 C C . HIS A 1 81 ? -0.247 15.695 6.520 1.00 98.50 81 HIS A C 1
ATOM 601 O O . HIS A 1 81 ? 0.080 14.822 7.328 1.00 98.50 81 HIS A O 1
ATOM 607 N N . TYR A 1 82 ? -0.813 16.843 6.889 1.00 98.50 82 TYR A N 1
ATOM 608 C CA . TYR A 1 82 ? -1.154 17.178 8.267 1.00 98.50 82 TYR A CA 1
ATOM 609 C C . TYR A 1 82 ? -2.660 17.320 8.427 1.00 98.50 82 TYR A C 1
ATOM 611 O O . TYR A 1 82 ? -3.302 18.029 7.652 1.00 98.50 82 TYR A O 1
ATOM 619 N N . PHE A 1 83 ? -3.201 16.719 9.482 1.00 98.06 83 PHE A N 1
ATOM 620 C CA . PHE A 1 83 ? -4.569 16.964 9.926 1.00 98.06 83 PHE A CA 1
ATOM 621 C C . PHE A 1 83 ? -4.739 16.604 11.405 1.00 98.06 83 PHE A C 1
ATOM 623 O O . PHE A 1 83 ? -3.846 16.053 12.053 1.00 98.06 83 PHE A O 1
ATOM 630 N N . GLU A 1 84 ? -5.917 16.906 11.940 1.00 97.25 84 GLU A N 1
ATOM 631 C CA . GLU A 1 84 ? -6.291 16.622 13.320 1.00 97.25 84 GLU A CA 1
ATOM 632 C C . GLU A 1 84 ? -7.605 15.849 13.380 1.00 97.25 84 GLU A C 1
ATOM 634 O O . GLU A 1 84 ? -8.506 16.042 12.567 1.00 97.25 84 GLU A O 1
ATOM 639 N N . THR A 1 85 ? -7.740 15.019 14.407 1.00 94.69 85 THR A N 1
ATOM 640 C CA . THR A 1 85 ? -9.027 14.450 14.825 1.00 94.69 85 THR A CA 1
ATOM 641 C C . THR A 1 85 ? -9.310 14.844 16.267 1.00 94.69 85 THR A C 1
ATOM 643 O O . THR A 1 85 ? -8.411 15.275 16.998 1.00 94.69 85 THR A O 1
ATOM 646 N N . LYS A 1 86 ? -10.561 14.674 16.691 1.00 91.00 86 LYS A N 1
ATOM 647 C CA . LYS A 1 86 ? -10.971 14.839 18.084 1.00 91.00 86 LYS A CA 1
ATOM 648 C C . LYS A 1 86 ? -11.676 13.576 18.540 1.00 91.00 86 LYS A C 1
ATOM 650 O O . LYS A 1 86 ? -12.527 13.063 17.818 1.00 91.00 86 LYS A O 1
ATOM 655 N N . ASP A 1 87 ? -11.317 13.080 19.715 1.00 83.31 87 ASP A N 1
ATOM 656 C CA . ASP A 1 87 ? -12.068 11.996 20.341 1.00 83.31 87 ASP A CA 1
ATOM 657 C C . ASP A 1 87 ? -13.347 12.508 21.029 1.00 83.31 87 ASP A C 1
ATOM 659 O O . ASP A 1 87 ? -13.668 13.701 21.004 1.00 83.31 87 ASP A O 1
ATOM 663 N N . SER A 1 88 ? -14.103 11.586 21.630 1.00 82.25 88 SER A N 1
ATOM 664 C CA . SER A 1 88 ? -15.354 11.883 22.337 1.00 82.25 88 SER A CA 1
ATOM 665 C C . SER A 1 88 ? -15.183 12.826 23.529 1.00 82.25 88 SER A C 1
ATOM 667 O O . SER A 1 88 ? -16.137 13.513 23.886 1.00 82.25 88 SER A O 1
ATOM 669 N N . ASP A 1 89 ? -13.985 12.887 24.114 1.00 86.75 89 ASP A N 1
ATOM 670 C CA . ASP A 1 89 ? -13.657 13.766 25.240 1.00 86.75 89 ASP A CA 1
ATOM 671 C C . ASP A 1 89 ? -13.144 15.139 24.760 1.00 86.75 89 ASP A C 1
ATOM 673 O O . ASP A 1 89 ? -12.769 15.998 25.560 1.00 86.75 89 ASP A O 1
ATOM 677 N N . GLY A 1 90 ? -13.128 15.365 23.441 1.00 86.50 90 GLY A N 1
ATOM 678 C CA . GLY A 1 90 ? -12.654 16.593 22.810 1.00 86.50 90 GLY A CA 1
ATOM 679 C C . GLY A 1 90 ? -11.132 16.706 22.750 1.00 86.50 90 GLY A C 1
ATOM 680 O O . GLY A 1 90 ? -10.617 17.765 22.376 1.00 86.50 90 GLY A O 1
ATOM 681 N N . LYS A 1 91 ? -10.393 15.645 23.093 1.00 90.81 91 LYS A N 1
ATOM 682 C CA . LYS A 1 91 ? -8.935 15.640 23.014 1.00 90.81 91 LYS A CA 1
ATOM 683 C C . LYS A 1 91 ? -8.510 15.562 21.554 1.00 90.81 91 LYS A C 1
ATOM 685 O O . LYS A 1 91 ? -8.927 14.688 20.795 1.00 90.81 91 LYS A O 1
ATOM 690 N N . VAL A 1 92 ? -7.648 16.500 21.181 1.00 94.44 92 VAL A N 1
ATOM 691 C CA . VAL A 1 92 ? -7.096 16.609 19.833 1.00 94.44 92 VAL A CA 1
ATOM 692 C C . VAL A 1 92 ? -5.968 15.598 19.655 1.00 94.44 92 VAL A C 1
ATOM 694 O O . VAL A 1 92 ? -5.078 15.481 20.504 1.00 94.44 92 VAL A O 1
ATOM 697 N N . ARG A 1 93 ? -5.988 14.888 18.528 1.00 95.12 93 ARG A N 1
ATOM 698 C CA . ARG A 1 93 ? -4.863 14.093 18.037 1.00 95.12 93 ARG A CA 1
ATOM 699 C C . ARG A 1 93 ? -4.418 14.636 16.690 1.00 95.12 93 ARG A C 1
ATOM 701 O O . ARG A 1 93 ? -5.184 14.618 15.731 1.00 95.12 93 ARG A O 1
ATOM 708 N N . GLU A 1 94 ? -3.164 15.055 16.640 1.00 97.44 94 GLU A N 1
ATOM 709 C CA . GLU A 1 94 ? -2.483 15.472 15.419 1.00 97.44 94 GLU A CA 1
ATOM 710 C C . GLU A 1 94 ? -1.945 14.260 14.651 1.00 97.44 94 GLU A C 1
ATOM 712 O O . GLU A 1 94 ? -1.493 13.276 15.250 1.00 97.44 94 GLU A O 1
ATOM 717 N N . PHE A 1 95 ? -1.928 14.379 13.329 1.00 98.25 95 PHE A N 1
ATOM 718 C CA . PHE A 1 95 ? -1.367 13.416 12.394 1.00 98.25 95 PHE A CA 1
ATOM 719 C C . PHE A 1 95 ? -0.388 14.135 11.470 1.00 98.25 95 PHE A C 1
ATOM 721 O O . PHE A 1 95 ? -0.726 15.159 10.887 1.00 98.25 95 PHE A O 1
ATOM 728 N N . ASN A 1 96 ? 0.837 13.618 11.370 1.00 98.44 96 ASN A N 1
ATOM 729 C CA . ASN A 1 96 ? 1.898 14.165 10.518 1.00 98.44 96 ASN A CA 1
ATOM 730 C C . ASN A 1 96 ? 2.382 13.035 9.615 1.00 98.44 96 ASN A C 1
ATOM 732 O O . ASN A 1 96 ? 3.326 12.328 9.965 1.00 98.44 96 ASN A O 1
ATOM 736 N N . LEU A 1 97 ? 1.660 12.780 8.530 1.00 98.50 97 LEU A N 1
ATOM 737 C CA . LEU A 1 97 ? 1.722 11.505 7.828 1.00 98.50 97 LEU A CA 1
ATOM 738 C C . LEU A 1 97 ? 2.395 11.612 6.465 1.00 98.50 97 LEU A C 1
ATOM 740 O O . LEU A 1 97 ? 2.253 12.604 5.752 1.00 98.50 97 LEU A O 1
ATOM 744 N N . ILE A 1 98 ? 3.088 10.542 6.104 1.00 97.81 98 ILE A N 1
ATOM 745 C CA . ILE A 1 98 ? 3.586 10.263 4.758 1.00 97.81 98 ILE A CA 1
ATOM 746 C C . ILE A 1 98 ? 3.079 8.892 4.296 1.00 97.81 98 ILE A C 1
ATOM 748 O O . ILE A 1 98 ? 2.415 8.168 5.051 1.00 97.81 98 ILE A O 1
ATOM 752 N N . ASP A 1 99 ? 3.451 8.554 3.065 1.00 96.00 99 ASP A N 1
ATOM 753 C CA . ASP A 1 99 ? 3.064 7.345 2.345 1.00 96.00 99 ASP A CA 1
ATOM 754 C C . ASP A 1 99 ? 3.074 6.055 3.169 1.00 96.00 99 ASP A C 1
ATOM 756 O O . ASP A 1 99 ? 3.989 5.779 3.956 1.00 96.00 99 ASP A O 1
ATOM 760 N N . GLY A 1 100 ? 2.054 5.232 2.934 1.00 94.69 100 GLY A N 1
ATOM 761 C CA . GLY A 1 100 ? 1.908 3.920 3.547 1.00 94.69 100 GLY A CA 1
ATOM 762 C C . GLY A 1 100 ? 2.992 2.931 3.139 1.00 94.69 100 GLY A C 1
ATOM 763 O O . GLY A 1 100 ? 3.335 2.069 3.942 1.00 94.69 100 GLY A O 1
ATOM 764 N N . GLY A 1 101 ? 3.582 3.081 1.957 1.00 90.12 101 GLY A N 1
ATOM 765 C CA . GLY A 1 101 ? 4.666 2.265 1.422 1.00 90.12 101 GLY A CA 1
ATOM 766 C C . GLY A 1 101 ? 5.941 2.301 2.260 1.00 90.12 101 GLY A C 1
ATOM 767 O O . GLY A 1 101 ? 6.657 1.303 2.317 1.00 90.12 101 GLY A O 1
ATOM 768 N N . VAL A 1 102 ? 6.172 3.386 3.012 1.00 91.19 102 VAL A N 1
ATOM 769 C CA . VAL A 1 102 ? 7.264 3.464 4.001 1.00 91.19 102 VAL A CA 1
ATOM 770 C C . VAL A 1 102 ? 7.051 2.473 5.150 1.00 91.19 102 VAL A C 1
ATOM 772 O O . VAL A 1 102 ? 8.013 1.940 5.698 1.00 91.19 102 VAL A O 1
ATOM 775 N N . ALA A 1 103 ? 5.794 2.212 5.519 1.00 89.69 103 ALA A N 1
ATOM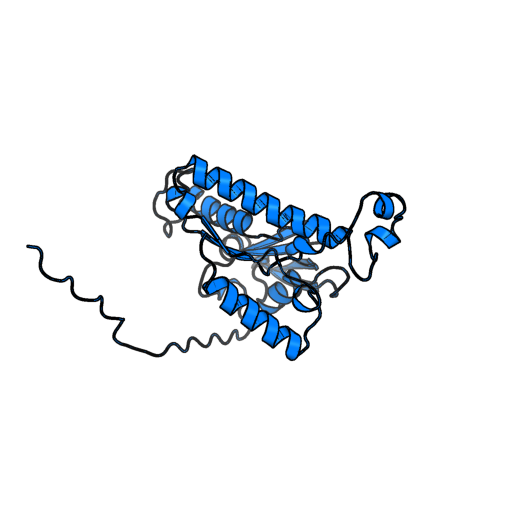 776 C CA . ALA A 1 103 ? 5.440 1.261 6.568 1.00 89.69 103 ALA A CA 1
ATOM 777 C C . ALA A 1 103 ? 5.192 -0.156 6.022 1.00 89.69 103 ALA A C 1
ATOM 779 O O . ALA A 1 103 ? 5.680 -1.136 6.582 1.00 89.69 103 ALA A O 1
ATOM 780 N N . ALA A 1 104 ? 4.399 -0.270 4.958 1.00 88.38 104 ALA A N 1
ATOM 781 C CA . ALA A 1 104 ? 3.947 -1.523 4.371 1.00 88.38 104 ALA A CA 1
ATOM 782 C C . ALA A 1 104 ? 3.578 -1.326 2.892 1.00 88.38 104 ALA A C 1
ATOM 784 O O . ALA A 1 104 ? 2.414 -1.107 2.556 1.00 88.38 104 ALA A O 1
ATOM 785 N N . ASN A 1 105 ? 4.562 -1.465 2.000 1.00 88.50 105 ASN A N 1
ATOM 786 C CA . ASN A 1 105 ? 4.343 -1.375 0.551 1.00 88.50 105 ASN A CA 1
ATOM 787 C C . ASN A 1 105 ? 3.523 -2.554 -0.008 1.00 88.50 105 ASN A C 1
ATOM 789 O O . ASN A 1 105 ? 2.862 -2.450 -1.036 1.00 88.50 105 ASN A O 1
ATOM 793 N N . ASN A 1 106 ? 3.517 -3.682 0.705 1.00 90.19 106 ASN A N 1
ATOM 794 C CA . ASN A 1 106 ? 2.548 -4.753 0.517 1.00 90.19 106 ASN A CA 1
ATOM 795 C C . ASN A 1 106 ? 1.712 -4.889 1.804 1.00 90.19 106 ASN A C 1
ATOM 797 O O . ASN A 1 106 ? 2.146 -5.548 2.754 1.00 90.19 106 ASN A O 1
ATOM 801 N N . PRO A 1 107 ? 0.511 -4.283 1.866 1.00 93.12 107 PRO A N 1
ATOM 802 C CA . PRO A 1 107 ? -0.297 -4.241 3.084 1.00 93.12 107 PRO A CA 1
ATOM 803 C C . PRO A 1 107 ? -0.966 -5.581 3.417 1.00 93.12 107 PRO A C 1
ATOM 805 O O . PRO A 1 107 ? -1.669 -5.671 4.421 1.00 93.12 107 PRO A O 1
ATOM 808 N N . THR A 1 108 ? -0.762 -6.632 2.613 1.00 90.56 108 THR A N 1
ATOM 809 C CA . THR A 1 108 ? -1.446 -7.924 2.784 1.00 90.56 108 THR A CA 1
ATOM 810 C 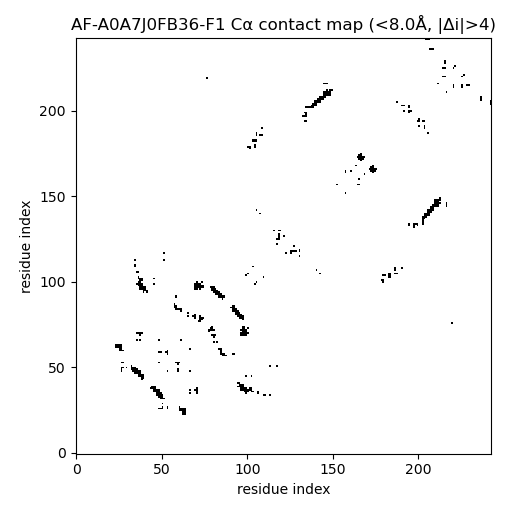C . THR A 1 108 ? -1.225 -8.509 4.178 1.00 90.56 108 THR A C 1
ATOM 812 O O . THR A 1 108 ? -2.178 -8.941 4.823 1.00 90.56 108 THR A O 1
ATOM 815 N N . LEU A 1 109 ? 0.012 -8.469 4.686 1.00 89.56 109 LEU A N 1
ATOM 816 C CA . LEU A 1 109 ? 0.309 -8.975 6.027 1.00 89.56 109 LEU A CA 1
ATOM 817 C C . LEU A 1 109 ? -0.328 -8.113 7.129 1.00 89.56 109 LEU A C 1
ATOM 819 O O . LEU A 1 109 ? -0.780 -8.654 8.135 1.00 89.56 109 LEU A O 1
ATOM 823 N N . VAL A 1 110 ? -0.420 -6.793 6.928 1.00 90.06 110 VAL A N 1
ATOM 824 C CA . VAL A 1 110 ? -1.108 -5.882 7.859 1.00 90.06 110 VAL A CA 1
ATOM 825 C C . VAL A 1 110 ? -2.601 -6.214 7.907 1.00 90.06 110 VAL A C 1
ATOM 827 O O . VAL A 1 110 ? -3.164 -6.352 8.989 1.00 90.06 110 VAL A O 1
ATOM 830 N N . ALA A 1 111 ? -3.230 -6.418 6.747 1.00 90.06 111 ALA A N 1
ATOM 831 C CA . ALA A 1 111 ? -4.641 -6.781 6.650 1.00 90.06 111 ALA A CA 1
ATOM 832 C C . ALA A 1 111 ? -4.941 -8.142 7.299 1.00 90.06 111 ALA A C 1
ATOM 834 O O . ALA A 1 111 ? -5.892 -8.258 8.072 1.00 90.06 111 ALA A O 1
ATOM 835 N N . ILE A 1 112 ? -4.109 -9.157 7.039 1.00 87.25 112 ILE A N 1
ATOM 836 C CA . ILE A 1 112 ? -4.227 -10.470 7.688 1.00 87.25 112 ILE A CA 1
ATOM 837 C C . ILE A 1 112 ? -4.063 -10.331 9.204 1.00 87.25 112 ILE A C 1
ATOM 839 O O . ILE A 1 112 ? -4.874 -10.870 9.948 1.00 87.25 112 ILE A O 1
ATOM 843 N N . GLY A 1 113 ? -3.069 -9.570 9.672 1.00 85.88 113 GLY A N 1
ATOM 844 C CA . GLY A 1 113 ? -2.852 -9.329 11.099 1.00 85.88 113 GLY A CA 1
ATOM 845 C C . GLY A 1 113 ? -4.056 -8.682 11.789 1.00 85.88 113 GLY A C 1
ATOM 846 O O . GLY A 1 113 ? -4.434 -9.100 12.882 1.00 85.88 113 GLY A O 1
ATOM 847 N N . GLU A 1 114 ? -4.698 -7.711 11.136 1.00 85.81 114 GLU A N 1
ATOM 848 C CA . GLU A 1 114 ? -5.920 -7.068 11.629 1.00 85.81 114 GLU A CA 1
ATOM 849 C C . GLU A 1 114 ? -7.099 -8.047 11.719 1.00 85.81 114 GLU A C 1
ATOM 851 O O . GLU A 1 114 ? -7.773 -8.107 12.748 1.00 85.81 114 GLU A O 1
ATOM 856 N N . VAL A 1 115 ? -7.317 -8.875 10.693 1.00 85.00 115 VAL A N 1
ATOM 857 C CA . VAL A 1 115 ? -8.363 -9.913 10.712 1.00 85.00 115 VAL A CA 1
ATOM 858 C C . VAL A 1 115 ? -8.083 -10.957 11.795 1.00 85.00 115 VAL A C 1
ATOM 860 O O . VAL A 1 115 ? -8.966 -11.264 12.597 1.00 85.00 115 VAL A O 1
ATOM 863 N N . THR A 1 116 ? -6.847 -11.451 11.891 1.00 82.12 116 THR A N 1
ATOM 864 C CA . THR A 1 116 ? -6.430 -12.399 12.933 1.00 82.12 116 THR A CA 1
ATOM 865 C C . THR A 1 116 ? -6.646 -11.815 14.327 1.00 82.12 116 THR A C 1
ATOM 867 O O . THR A 1 116 ? -7.179 -12.497 15.202 1.00 82.12 116 THR A O 1
ATOM 870 N N . ARG A 1 117 ? -6.331 -10.529 14.536 1.00 83.38 117 ARG A N 1
ATOM 871 C CA . ARG A 1 117 ? -6.611 -9.827 15.796 1.00 83.38 117 ARG A CA 1
ATOM 872 C C . ARG A 1 117 ? -8.103 -9.858 16.128 1.00 83.38 117 ARG A C 1
ATOM 874 O O . ARG A 1 117 ? -8.447 -10.088 17.283 1.00 83.38 117 ARG A O 1
ATOM 881 N N . GLN A 1 118 ? -8.993 -9.647 15.159 1.00 81.50 118 GLN A N 1
ATOM 882 C CA . GLN A 1 118 ? -10.441 -9.712 15.397 1.00 81.50 118 GLN A CA 1
ATOM 883 C C . GLN A 1 118 ? -10.919 -11.119 15.765 1.00 81.50 118 GLN A C 1
ATOM 885 O O . GLN A 1 118 ? -11.717 -11.264 16.691 1.00 81.50 118 GLN A O 1
ATOM 890 N N . ILE A 1 119 ? -10.393 -12.146 15.093 1.00 77.50 119 ILE A N 1
ATOM 891 C CA . ILE A 1 119 ? -10.688 -13.553 15.398 1.00 77.50 119 ILE A CA 1
ATOM 892 C C . ILE A 1 119 ? -10.245 -13.888 16.829 1.00 77.50 119 ILE A C 1
ATOM 894 O O . ILE A 1 119 ? -11.023 -14.437 17.607 1.00 77.50 119 ILE A O 1
ATOM 898 N N . MET A 1 120 ? -9.025 -13.499 17.213 1.00 78.06 120 MET A N 1
ATOM 899 C CA . MET A 1 120 ? -8.484 -13.747 18.556 1.00 78.06 120 MET A CA 1
ATOM 900 C C . MET A 1 120 ? -9.297 -13.072 19.667 1.00 78.06 120 MET A C 1
ATOM 902 O O . MET A 1 120 ? -9.406 -13.622 20.760 1.00 78.06 120 MET A O 1
ATOM 906 N N . HIS A 1 121 ? -9.888 -11.905 19.397 1.00 81.25 121 HIS A N 1
ATOM 907 C CA . HIS A 1 121 ? -10.771 -11.215 20.342 1.00 81.25 121 HIS A CA 1
ATOM 908 C C . HIS A 1 121 ? -12.218 -11.745 20.335 1.00 81.25 121 HIS A C 1
ATOM 910 O O . HIS A 1 121 ? -13.066 -11.187 21.028 1.00 81.25 121 HIS A O 1
ATOM 916 N N . GLY A 1 122 ? -12.513 -12.813 19.583 1.00 72.31 122 GLY A N 1
ATOM 917 C CA . GLY A 1 122 ? -13.827 -13.458 19.574 1.00 72.31 122 GLY A CA 1
ATOM 918 C C . GLY A 1 122 ? -14.923 -12.624 18.911 1.00 72.31 122 GLY A C 1
ATOM 919 O O . GLY A 1 122 ? -16.080 -12.696 19.322 1.00 72.31 122 GLY A O 1
ATOM 920 N N . ASN A 1 123 ? -14.573 -11.802 17.917 1.00 69.81 123 ASN A N 1
ATOM 921 C CA . ASN A 1 123 ? -15.551 -11.011 17.177 1.00 69.81 123 ASN A CA 1
ATOM 922 C C . ASN A 1 123 ? -16.565 -11.934 16.466 1.00 69.81 123 ASN A C 1
ATOM 924 O O . ASN A 1 123 ? -16.178 -12.773 15.656 1.00 69.81 123 ASN A O 1
ATOM 928 N N . SER A 1 124 ? -17.859 -11.753 16.758 1.00 66.44 124 SER A N 1
ATOM 929 C CA . SER A 1 124 ? -18.966 -12.602 16.291 1.00 66.44 124 SER A CA 1
ATOM 930 C C . SER A 1 124 ? -19.174 -12.620 14.777 1.00 66.44 124 SER A C 1
ATOM 932 O O . SER A 1 124 ? -19.819 -13.535 14.271 1.00 66.44 124 SER A O 1
ATOM 934 N N . ASP A 1 125 ? -18.648 -11.621 14.064 1.00 68.69 125 ASP A N 1
ATOM 935 C CA . ASP A 1 125 ? -18.687 -11.568 12.598 1.00 68.69 125 ASP A CA 1
ATOM 936 C C . ASP A 1 125 ? -17.775 -12.636 11.965 1.00 68.69 125 ASP A C 1
ATOM 938 O O . ASP A 1 125 ? -17.927 -12.979 10.791 1.00 68.69 125 ASP A O 1
ATOM 942 N N . TYR A 1 126 ? -16.842 -13.186 12.748 1.00 64.88 126 TYR A N 1
ATOM 943 C CA . TYR A 1 126 ? -15.959 -14.270 12.351 1.00 64.88 126 TYR A CA 1
ATOM 944 C C . TYR A 1 126 ? -16.372 -15.562 13.051 1.00 64.88 126 TYR A C 1
ATOM 946 O O . TYR A 1 126 ? -16.602 -15.602 14.259 1.00 64.88 126 TYR A O 1
ATOM 954 N N . PHE A 1 127 ? -16.455 -16.653 12.287 1.00 58.47 127 PHE A N 1
ATOM 955 C CA . PHE A 1 127 ? -16.640 -17.981 12.867 1.00 58.47 127 PHE A CA 1
ATOM 956 C C . PHE A 1 127 ? -15.522 -18.272 13.881 1.00 58.47 127 PHE A C 1
ATOM 958 O O . PHE A 1 127 ? -14.421 -17.738 13.759 1.00 58.47 127 PHE A O 1
ATOM 965 N N . ALA A 1 128 ? -15.787 -19.139 14.864 1.00 56.22 128 ALA A N 1
ATOM 966 C CA . ALA A 1 128 ? -14.749 -19.653 15.754 1.00 56.22 128 ALA A CA 1
ATOM 967 C C . ALA A 1 128 ? -13.727 -20.441 14.916 1.00 56.22 128 ALA A C 1
ATOM 969 O O . ALA A 1 128 ? -13.934 -21.607 14.582 1.00 56.22 128 ALA A O 1
ATOM 970 N N . ILE A 1 129 ? -12.678 -19.750 14.487 1.00 56.44 129 ILE A N 1
ATOM 971 C CA . ILE A 1 129 ? -11.557 -20.294 13.734 1.00 56.44 129 ILE A CA 1
ATOM 972 C C . ILE A 1 129 ? -10.470 -20.583 14.768 1.00 56.44 129 ILE A C 1
ATOM 974 O O . ILE A 1 129 ? -10.162 -19.720 15.595 1.00 56.44 129 ILE A O 1
ATOM 978 N N . ASP A 1 130 ? -9.908 -21.793 14.751 1.00 60.16 130 ASP A N 1
ATOM 979 C CA . ASP A 1 130 ? -8.723 -22.088 15.557 1.00 60.16 130 ASP A CA 1
ATOM 980 C C . ASP A 1 130 ? -7.625 -21.077 15.207 1.00 60.16 130 ASP A C 1
ATOM 982 O O . ASP A 1 130 ? -7.411 -20.772 14.037 1.00 60.16 130 ASP A O 1
ATOM 986 N N . GLN A 1 131 ? -6.932 -20.547 16.218 1.00 54.06 131 GLN A N 1
ATOM 987 C CA . GLN A 1 131 ? -6.111 -19.320 16.159 1.00 54.06 131 GLN A CA 1
ATOM 988 C C . GLN A 1 131 ? -4.928 -19.344 15.157 1.00 54.06 131 GLN A C 1
ATOM 990 O O . GLN A 1 131 ? -4.169 -18.382 15.085 1.00 54.06 131 GLN A O 1
ATOM 995 N N . MET A 1 132 ? -4.775 -20.416 14.374 1.00 58.06 132 MET A N 1
ATOM 996 C CA . MET A 1 132 ? -3.736 -20.632 13.362 1.00 58.06 132 MET A CA 1
ATOM 997 C C . MET A 1 132 ? -4.262 -21.247 12.047 1.00 58.06 132 MET A C 1
ATOM 999 O O . MET A 1 132 ? -3.460 -21.627 11.194 1.00 58.06 132 MET A O 1
ATOM 1003 N N . ASP A 1 133 ? -5.579 -21.356 11.844 1.00 64.81 133 ASP A N 1
ATOM 1004 C CA . ASP A 1 133 ? -6.162 -21.919 10.615 1.00 64.81 133 ASP A CA 1
ATOM 1005 C C . ASP A 1 133 ? -6.243 -20.856 9.497 1.00 64.81 133 ASP A C 1
ATOM 1007 O O . ASP A 1 133 ? -7.319 -20.413 9.083 1.00 64.81 133 ASP A O 1
ATOM 1011 N N . TYR A 1 134 ? -5.073 -20.437 8.985 1.00 62.19 134 TYR A N 1
ATOM 1012 C CA . TYR A 1 134 ? -4.985 -19.587 7.782 1.00 62.19 134 TYR A CA 1
ATOM 1013 C C . TYR A 1 134 ? -5.620 -20.262 6.553 1.00 62.19 134 TYR A C 1
ATOM 1015 O O . TYR A 1 134 ? -5.919 -19.575 5.578 1.00 62.19 134 TYR A O 1
ATOM 1023 N N . GLY A 1 135 ? -5.893 -21.574 6.601 1.00 61.97 135 GLY A N 1
ATOM 1024 C CA . GLY A 1 135 ? -6.565 -22.315 5.534 1.00 61.97 135 GLY A CA 1
ATOM 1025 C C . GLY A 1 135 ? -8.011 -21.900 5.276 1.00 61.97 135 GLY A C 1
ATOM 1026 O O . GLY A 1 135 ? -8.602 -22.300 4.273 1.00 61.97 135 GLY A O 1
ATOM 1027 N N . ARG A 1 136 ? -8.583 -21.040 6.126 1.00 74.25 136 ARG A N 1
ATOM 1028 C CA . ARG A 1 136 ? -9.894 -20.414 5.896 1.00 74.25 136 ARG A CA 1
ATOM 1029 C C . ARG A 1 136 ? -9.828 -18.993 5.355 1.00 74.25 136 ARG A C 1
ATOM 1031 O O . ARG A 1 136 ? -10.863 -18.460 4.957 1.00 74.25 136 ARG A O 1
ATOM 1038 N N . LEU A 1 137 ? -8.652 -18.370 5.339 1.00 82.75 137 LEU A N 1
ATOM 1039 C CA . LEU A 1 137 ? -8.479 -17.077 4.689 1.00 82.75 137 LEU A CA 1
ATOM 1040 C C . LEU A 1 137 ? -8.367 -17.305 3.189 1.00 82.75 137 LEU A C 1
ATOM 1042 O O . LEU A 1 137 ? -7.607 -18.168 2.775 1.00 82.75 137 LEU A O 1
ATOM 1046 N N . LEU A 1 138 ? -9.096 -16.522 2.396 1.00 88.81 138 LEU A N 1
ATOM 1047 C CA . LEU A 1 138 ? -8.890 -16.389 0.957 1.00 88.81 138 LEU A CA 1
ATOM 1048 C C . LEU A 1 138 ? -8.349 -14.985 0.703 1.00 88.81 138 LEU A C 1
ATOM 1050 O O . LEU A 1 138 ? -9.006 -13.995 1.025 1.00 88.81 138 LEU A O 1
ATOM 1054 N N . VAL A 1 139 ? -7.144 -14.902 0.154 1.00 89.69 139 VAL A N 1
ATOM 1055 C CA . VAL A 1 139 ? -6.381 -13.666 0.027 1.00 89.69 139 VAL A CA 1
ATOM 1056 C C . VAL A 1 139 ? -6.014 -13.453 -1.432 1.00 89.69 139 VAL A C 1
ATOM 1058 O O . VAL A 1 139 ? -5.302 -14.252 -2.033 1.00 89.69 139 VAL A O 1
ATOM 1061 N N . ILE A 1 140 ? -6.470 -12.330 -1.982 1.00 92.06 140 ILE A N 1
ATOM 1062 C CA . ILE A 1 140 ? -6.041 -11.834 -3.288 1.00 92.06 140 ILE A CA 1
ATOM 1063 C C . ILE A 1 140 ? -5.185 -10.597 -3.037 1.00 92.06 140 ILE A C 1
ATOM 1065 O O . ILE A 1 140 ? -5.669 -9.591 -2.520 1.00 92.06 140 ILE A O 1
ATOM 1069 N N . SER A 1 141 ? -3.907 -10.681 -3.390 1.00 92.06 141 SER A N 1
ATOM 1070 C CA . SER A 1 141 ? -2.942 -9.594 -3.278 1.00 92.06 141 SER A CA 1
ATOM 1071 C C . SER A 1 141 ? -2.632 -9.054 -4.669 1.00 92.06 141 SER A C 1
ATOM 1073 O O . SER A 1 141 ? -2.133 -9.781 -5.525 1.00 92.06 141 SER A O 1
ATOM 1075 N N . LEU A 1 142 ? -2.927 -7.778 -4.906 1.00 92.50 142 LEU A N 1
ATOM 1076 C CA . LEU A 1 142 ? -2.692 -7.124 -6.192 1.00 92.50 142 LEU A CA 1
ATOM 1077 C C . LEU A 1 142 ? -1.469 -6.217 -6.076 1.00 92.50 142 LEU A C 1
ATOM 1079 O O . LEU A 1 142 ? -1.394 -5.381 -5.176 1.00 92.50 142 LEU A O 1
ATOM 1083 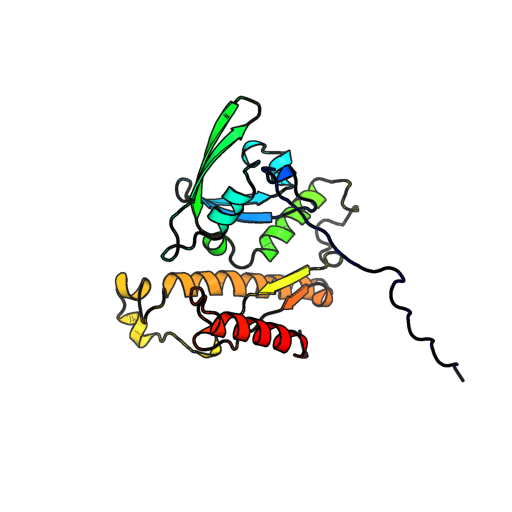N N . GLY A 1 143 ? -0.493 -6.409 -6.953 1.00 89.19 143 GLY A N 1
ATOM 1084 C CA . GLY A 1 143 ? 0.634 -5.503 -7.110 1.00 89.19 143 GLY A CA 1
ATOM 1085 C C . GLY A 1 143 ? 0.432 -4.555 -8.287 1.00 89.19 143 GLY A C 1
ATOM 1086 O O . GLY A 1 143 ? -0.368 -4.809 -9.186 1.00 89.19 143 GLY A O 1
ATOM 1087 N N . THR A 1 144 ? 1.169 -3.449 -8.281 1.00 89.06 144 THR A N 1
ATOM 1088 C CA . THR A 1 144 ? 1.161 -2.436 -9.349 1.00 89.06 144 THR A CA 1
ATOM 1089 C C . THR A 1 144 ? 2.227 -2.691 -10.417 1.00 89.06 144 THR A C 1
ATOM 1091 O O . THR A 1 144 ? 2.454 -1.851 -11.283 1.00 89.06 144 THR A O 1
ATOM 1094 N N . GLY A 1 145 ? 2.864 -3.861 -10.371 1.00 85.50 145 GLY A N 1
ATOM 1095 C CA . GLY A 1 145 ? 4.000 -4.222 -11.202 1.00 85.50 145 GLY A CA 1
ATOM 1096 C C . GLY A 1 145 ? 5.325 -3.629 -10.717 1.00 85.50 145 GLY A C 1
ATOM 1097 O O . GLY A 1 145 ? 5.375 -2.805 -9.805 1.00 85.50 145 GLY A O 1
ATOM 1098 N N . ASN A 1 146 ? 6.430 -4.111 -11.273 1.00 81.25 146 ASN A N 1
ATOM 1099 C CA . ASN A 1 146 ? 7.770 -3.592 -11.037 1.00 81.25 146 ASN A CA 1
ATOM 1100 C C . ASN A 1 146 ? 8.645 -3.745 -12.289 1.00 81.25 146 ASN A C 1
ATOM 1102 O O . ASN A 1 146 ? 8.263 -4.384 -13.269 1.00 81.25 146 ASN A O 1
ATOM 1106 N N . HIS A 1 147 ? 9.827 -3.139 -12.227 1.00 80.69 147 HIS A N 1
ATOM 1107 C CA . HIS A 1 147 ? 10.826 -3.127 -13.290 1.00 80.69 147 HIS A CA 1
ATOM 1108 C C . HIS A 1 147 ? 12.032 -4.012 -12.975 1.00 80.69 147 HIS A C 1
ATOM 1110 O O . HIS A 1 147 ? 13.166 -3.655 -13.291 1.00 80.69 147 HIS A O 1
ATOM 1116 N N . LYS A 1 148 ? 11.820 -5.172 -12.335 1.00 74.50 148 LYS A N 1
ATOM 1117 C CA . LYS A 1 148 ? 12.924 -6.077 -11.964 1.00 74.50 148 LYS A CA 1
ATOM 1118 C C . LYS A 1 148 ? 13.805 -6.447 -13.164 1.00 74.50 148 LYS A C 1
ATOM 1120 O O . LYS A 1 148 ? 15.008 -6.617 -12.997 1.00 74.50 148 LYS A O 1
ATOM 1125 N N . SER A 1 149 ? 13.239 -6.497 -14.371 1.00 64.56 149 SER A N 1
ATOM 1126 C CA . SER A 1 149 ? 13.973 -6.765 -15.614 1.00 64.56 149 SER A CA 1
ATOM 1127 C C . SER A 1 149 ? 14.926 -5.656 -16.081 1.00 64.56 149 SER A C 1
ATOM 1129 O O . SER A 1 149 ? 15.710 -5.904 -16.991 1.00 64.56 149 SER A O 1
ATOM 1131 N N . GLU A 1 150 ? 14.861 -4.441 -15.527 1.00 73.62 150 GLU A N 1
ATOM 1132 C CA . GLU A 1 150 ? 15.728 -3.328 -15.953 1.00 73.62 150 GLU A CA 1
ATOM 1133 C C . GLU A 1 150 ? 17.121 -3.348 -15.308 1.00 73.62 150 GLU A C 1
ATOM 1135 O O . GLU A 1 150 ? 17.986 -2.605 -15.761 1.00 73.62 150 GLU A O 1
ATOM 1140 N N . GLU A 1 151 ? 17.346 -4.160 -14.262 1.00 79.12 151 GLU A N 1
ATOM 1141 C CA . GLU A 1 151 ? 18.629 -4.245 -13.535 1.00 79.12 151 GLU A CA 1
ATOM 1142 C C . GLU A 1 151 ? 19.232 -2.858 -13.214 1.00 79.12 151 GLU A C 1
ATOM 1144 O O . GLU A 1 151 ? 20.423 -2.610 -13.398 1.00 79.12 151 GLU A O 1
ATOM 1149 N N . LYS A 1 152 ? 18.387 -1.928 -12.739 1.00 78.06 152 LYS A N 1
ATOM 1150 C CA . LYS A 1 152 ? 18.674 -0.481 -12.674 1.00 78.06 152 LYS A CA 1
ATOM 1151 C C . LYS A 1 152 ? 19.994 -0.079 -12.014 1.00 78.06 152 LYS A C 1
ATOM 1153 O O . LYS A 1 152 ? 20.528 0.978 -12.345 1.00 78.06 152 LYS A O 1
ATOM 1158 N N . TYR A 1 153 ? 20.477 -0.846 -11.040 1.00 87.19 153 TYR A N 1
ATOM 1159 C CA . TYR A 1 153 ? 21.622 -0.468 -10.215 1.00 87.19 153 TYR A CA 1
ATOM 1160 C C . TYR A 1 153 ? 22.642 -1.597 -10.146 1.00 87.19 153 TYR A C 1
ATOM 1162 O O . TYR A 1 153 ? 22.283 -2.753 -9.926 1.00 87.19 153 TYR A O 1
ATOM 1170 N N . ASN A 1 154 ? 23.927 -1.251 -10.233 1.00 89.88 154 ASN A N 1
ATOM 1171 C CA . ASN A 1 154 ? 25.019 -2.180 -9.961 1.00 89.88 154 ASN A CA 1
ATOM 1172 C C . ASN A 1 154 ? 25.876 -1.713 -8.777 1.00 89.88 154 ASN A C 1
ATOM 1174 O O . ASN A 1 154 ? 25.957 -0.527 -8.446 1.00 89.88 154 ASN A O 1
ATOM 1178 N N . ALA A 1 155 ? 26.524 -2.679 -8.125 1.00 92.12 155 ALA A N 1
ATOM 1179 C CA . ALA A 1 155 ? 27.291 -2.436 -6.909 1.00 92.12 155 ALA A CA 1
ATOM 1180 C C . ALA A 1 155 ? 28.518 -1.537 -7.135 1.00 92.12 155 ALA A C 1
ATOM 1182 O O . ALA A 1 155 ? 28.899 -0.800 -6.230 1.00 92.12 155 ALA A O 1
ATOM 1183 N N . GLU A 1 156 ? 29.136 -1.574 -8.320 1.00 92.81 156 GLU A N 1
ATOM 1184 C CA . GLU A 1 156 ? 30.326 -0.767 -8.610 1.00 92.81 156 GLU A CA 1
ATOM 1185 C C . GLU A 1 156 ? 29.995 0.731 -8.689 1.00 92.81 156 GLU A C 1
ATOM 1187 O O . GLU A 1 156 ? 30.743 1.574 -8.185 1.00 92.81 156 GLU A O 1
ATOM 1192 N N . GLU A 1 157 ? 28.858 1.071 -9.293 1.00 89.25 157 GLU A N 1
ATOM 1193 C CA . GLU A 1 157 ? 28.327 2.431 -9.314 1.00 89.25 157 GLU A CA 1
ATOM 1194 C C . GLU A 1 157 ? 27.861 2.866 -7.926 1.00 89.25 157 GLU A C 1
ATOM 1196 O O . GLU A 1 157 ? 28.267 3.930 -7.451 1.00 89.25 157 GLU A O 1
ATOM 1201 N N . ALA A 1 158 ? 27.076 2.026 -7.243 1.00 91.31 158 ALA A N 1
ATOM 1202 C CA . ALA A 1 158 ? 26.537 2.336 -5.921 1.00 91.31 158 ALA A CA 1
ATOM 1203 C C . ALA A 1 158 ? 27.627 2.507 -4.849 1.00 91.31 158 ALA A C 1
ATOM 1205 O O . ALA A 1 158 ? 27.479 3.324 -3.942 1.00 91.31 158 ALA A O 1
ATOM 1206 N N . ALA A 1 159 ? 28.765 1.814 -4.975 1.00 93.62 159 ALA A N 1
ATOM 1207 C CA . ALA A 1 159 ? 29.917 1.989 -4.086 1.00 93.62 159 ALA A CA 1
ATOM 1208 C C . ALA A 1 159 ? 30.511 3.408 -4.138 1.00 93.62 159 ALA A C 1
ATOM 1210 O O . ALA A 1 159 ? 31.173 3.841 -3.194 1.00 93.62 159 ALA A O 1
ATOM 1211 N N . LYS A 1 160 ? 30.277 4.139 -5.234 1.00 93.25 160 LYS A N 1
ATOM 1212 C CA . LYS A 1 160 ? 30.722 5.525 -5.427 1.00 93.25 160 LYS A CA 1
ATOM 1213 C C . LYS A 1 160 ? 29.651 6.532 -4.981 1.00 93.25 160 LYS A C 1
ATOM 1215 O O . LYS A 1 160 ? 29.907 7.736 -4.996 1.00 93.25 160 LYS A O 1
ATOM 1220 N N . TRP A 1 161 ? 28.454 6.078 -4.596 1.00 92.62 161 TRP A N 1
ATOM 1221 C CA . TRP A 1 161 ? 27.368 6.961 -4.178 1.00 92.62 161 TRP A CA 1
ATOM 1222 C C . TRP A 1 161 ? 27.584 7.491 -2.760 1.00 92.62 161 TRP A C 1
ATOM 1224 O O . TRP A 1 161 ? 27.725 6.742 -1.796 1.00 92.62 161 TRP A O 1
ATOM 1234 N N . GLY A 1 162 ? 27.533 8.816 -2.628 1.00 89.19 162 GLY A N 1
ATOM 1235 C CA . GLY A 1 162 ? 27.264 9.481 -1.354 1.00 89.19 162 GLY A CA 1
ATOM 1236 C C . GLY A 1 162 ? 25.760 9.638 -1.109 1.00 89.19 162 GLY A C 1
ATOM 1237 O O . GLY A 1 162 ? 24.936 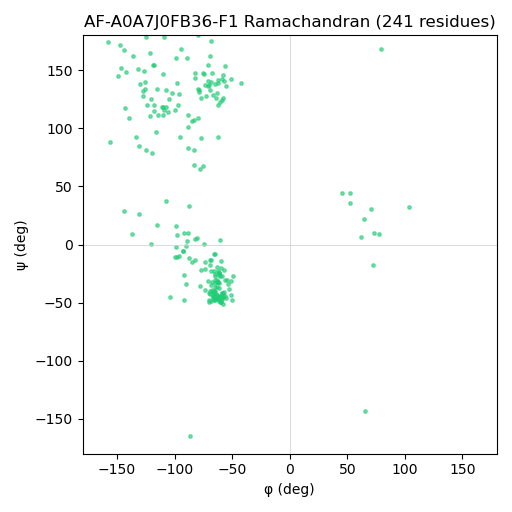9.060 -1.817 1.00 89.19 162 GLY A O 1
ATOM 1238 N N . LEU A 1 163 ? 25.395 10.497 -0.151 1.00 88.38 163 LEU A N 1
ATOM 1239 C CA . LEU A 1 163 ? 23.996 10.791 0.195 1.00 88.38 163 LEU A CA 1
ATOM 1240 C C . LEU A 1 163 ? 23.131 11.131 -1.033 1.00 88.38 163 LEU A C 1
ATOM 1242 O O . LEU A 1 163 ? 22.057 10.567 -1.202 1.00 88.38 163 LEU A O 1
ATOM 1246 N N . LEU A 1 164 ? 23.614 12.014 -1.913 1.00 87.62 164 LEU A N 1
ATOM 1247 C CA . LEU A 1 164 ? 22.869 12.424 -3.110 1.00 87.62 164 LEU A CA 1
ATOM 1248 C C . LEU A 1 164 ? 22.703 11.292 -4.129 1.00 87.62 164 LEU A C 1
ATOM 1250 O O . LEU A 1 164 ? 21.678 11.232 -4.791 1.00 87.62 164 LEU A O 1
ATOM 1254 N N . GLY A 1 165 ? 23.670 10.378 -4.241 1.00 87.62 165 GLY A N 1
ATOM 1255 C CA . GLY A 1 165 ? 23.535 9.225 -5.136 1.00 87.62 165 GLY A CA 1
ATOM 1256 C C . GLY A 1 165 ? 22.412 8.301 -4.671 1.00 87.62 165 GLY A C 1
ATOM 1257 O O . GLY A 1 165 ? 21.526 7.959 -5.446 1.00 87.62 165 GLY A O 1
ATOM 1258 N N . TRP A 1 166 ? 22.372 7.997 -3.373 1.00 88.44 166 TRP A N 1
ATOM 1259 C CA . TRP A 1 166 ? 21.296 7.193 -2.791 1.00 88.44 166 TRP A CA 1
ATOM 1260 C C . TRP A 1 166 ? 19.915 7.858 -2.853 1.00 88.44 166 TRP A C 1
ATOM 1262 O O . TRP A 1 166 ? 18.909 7.151 -2.866 1.00 88.44 166 TRP A O 1
ATOM 1272 N N . LEU A 1 167 ? 19.859 9.193 -2.914 1.00 86.00 167 LEU A N 1
ATOM 1273 C CA . LEU A 1 167 ? 18.606 9.941 -3.018 1.00 86.00 167 LEU A CA 1
ATOM 1274 C C . LEU A 1 167 ? 18.153 10.209 -4.459 1.00 86.00 167 LEU A C 1
ATOM 1276 O O . LEU A 1 167 ? 16.951 10.244 -4.676 1.00 86.00 167 LEU A O 1
ATOM 1280 N N . THR A 1 168 ? 19.053 10.428 -5.425 1.00 82.06 168 THR A N 1
ATOM 1281 C CA . THR A 1 168 ? 18.672 10.930 -6.764 1.00 82.06 168 THR A CA 1
ATOM 1282 C C . THR A 1 168 ? 19.494 10.359 -7.934 1.00 82.06 168 THR A C 1
ATOM 1284 O O . THR A 1 168 ? 19.695 11.044 -8.941 1.00 82.06 168 THR A O 1
ATOM 1287 N N . SER A 1 169 ? 20.030 9.138 -7.840 1.00 78.44 169 SER A N 1
ATOM 1288 C CA . SER A 1 169 ? 20.792 8.539 -8.951 1.00 78.44 169 SER A CA 1
ATOM 1289 C C . SER A 1 169 ? 19.905 8.175 -10.149 1.00 78.44 169 SER A C 1
ATOM 1291 O O . SER A 1 169 ? 18.854 7.552 -10.002 1.00 78.44 169 SER A O 1
ATOM 1293 N N . GLY A 1 170 ? 20.345 8.558 -11.354 1.00 68.19 170 GLY A N 1
ATOM 1294 C CA . GLY A 1 170 ? 19.717 8.150 -12.617 1.00 68.19 170 GLY A CA 1
ATOM 1295 C C . GLY A 1 170 ? 18.285 8.655 -12.826 1.00 68.19 170 GLY A C 1
ATOM 1296 O O . GLY A 1 170 ? 17.537 8.038 -13.576 1.00 68.19 170 GLY A O 1
ATOM 1297 N N . GLY A 1 171 ? 17.876 9.733 -12.144 1.00 70.56 171 GLY A N 1
ATOM 1298 C CA . GLY A 1 171 ? 16.489 10.219 -12.175 1.00 70.56 171 GLY A CA 1
ATOM 1299 C C . GLY A 1 171 ? 15.502 9.341 -11.394 1.00 70.56 171 GLY A C 1
ATOM 1300 O O . GLY A 1 171 ? 14.301 9.549 -11.496 1.00 70.56 171 GLY A O 1
ATOM 1301 N N . SER A 1 172 ? 16.003 8.373 -10.622 1.00 75.94 172 SER A N 1
ATOM 1302 C CA . SER A 1 172 ? 15.235 7.551 -9.680 1.00 75.94 172 SER A CA 1
ATOM 1303 C C . SER A 1 172 ? 15.592 7.918 -8.235 1.00 75.94 172 SER A C 1
ATOM 1305 O O . SER A 1 172 ? 16.469 8.752 -7.992 1.00 75.94 172 SER A O 1
ATOM 1307 N N . THR A 1 173 ? 14.944 7.270 -7.265 1.00 83.38 173 THR A N 1
ATOM 1308 C CA . THR A 1 173 ? 15.219 7.428 -5.829 1.00 83.38 173 THR A CA 1
ATOM 1309 C C . THR A 1 173 ? 15.652 6.079 -5.236 1.00 83.38 173 THR A C 1
ATOM 1311 O O . THR A 1 173 ? 14.848 5.398 -4.600 1.00 83.38 173 THR A O 1
ATOM 1314 N N . PRO A 1 174 ? 16.926 5.658 -5.427 1.00 86.88 174 PRO A N 1
ATOM 1315 C CA . PRO A 1 174 ? 17.361 4.283 -5.154 1.00 86.88 174 PRO A CA 1
ATOM 1316 C C . PRO A 1 174 ? 17.030 3.770 -3.754 1.00 86.88 174 PRO A C 1
ATOM 1318 O O . PRO A 1 174 ? 16.659 2.612 -3.587 1.00 86.88 174 PRO A O 1
ATOM 1321 N N . LEU A 1 175 ? 17.144 4.627 -2.735 1.00 86.00 175 LEU A N 1
ATOM 1322 C CA . LEU A 1 175 ? 16.802 4.256 -1.364 1.00 86.00 175 LEU A CA 1
ATOM 1323 C C . LEU A 1 175 ? 15.316 3.886 -1.223 1.00 86.00 175 LEU A C 1
ATOM 1325 O O . LEU A 1 175 ? 14.989 2.880 -0.593 1.00 86.00 175 LEU A O 1
ATOM 1329 N N . THR A 1 176 ? 14.429 4.676 -1.829 1.00 83.38 176 THR A N 1
ATOM 1330 C CA . THR A 1 176 ? 12.983 4.428 -1.840 1.00 83.38 176 THR A CA 1
ATOM 1331 C C . THR A 1 176 ? 12.664 3.148 -2.605 1.00 83.38 176 THR A C 1
ATOM 1333 O O . THR A 1 176 ? 11.911 2.320 -2.093 1.00 83.38 176 THR A O 1
ATOM 1336 N N . ASP A 1 177 ? 13.279 2.944 -3.773 1.00 83.69 177 ASP A N 1
ATOM 1337 C CA . ASP A 1 177 ? 13.076 1.752 -4.604 1.00 83.69 177 ASP A CA 1
ATOM 1338 C C . ASP A 1 177 ? 13.476 0.476 -3.848 1.00 83.69 177 ASP A C 1
ATOM 1340 O O . ASP A 1 177 ? 12.682 -0.462 -3.738 1.00 83.69 177 ASP A O 1
ATOM 1344 N N . VAL A 1 178 ? 14.673 0.450 -3.247 1.00 87.12 178 VAL A N 1
ATOM 1345 C CA . VAL A 1 178 ? 15.184 -0.724 -2.519 1.00 87.12 178 VAL A CA 1
ATOM 1346 C C . VAL A 1 178 ? 14.290 -1.083 -1.332 1.00 87.12 178 VAL A C 1
ATOM 1348 O O . VAL A 1 178 ? 13.912 -2.247 -1.189 1.00 87.12 178 VAL A O 1
ATOM 1351 N N . PHE A 1 179 ? 13.918 -0.114 -0.488 1.00 85.69 179 PHE A N 1
ATOM 1352 C CA . PHE A 1 179 ? 13.058 -0.401 0.666 1.00 85.69 179 PHE A CA 1
ATOM 1353 C C . PHE A 1 179 ? 11.640 -0.804 0.254 1.00 85.69 179 PHE A C 1
ATOM 1355 O O . PHE A 1 179 ? 11.075 -1.729 0.843 1.00 85.69 179 PHE A O 1
ATOM 1362 N N . SER A 1 180 ? 11.079 -0.167 -0.775 1.00 83.69 180 SER A N 1
ATOM 1363 C CA . SER A 1 180 ? 9.731 -0.471 -1.263 1.00 83.69 180 SER A CA 1
ATOM 1364 C C . SER A 1 180 ? 9.658 -1.873 -1.870 1.00 83.69 180 SER A C 1
ATOM 1366 O O . SER A 1 180 ? 8.732 -2.634 -1.564 1.00 83.69 180 SER A O 1
ATOM 1368 N N . HIS A 1 181 ? 10.649 -2.256 -2.683 1.00 84.75 181 HIS A N 1
ATOM 1369 C CA . HIS A 1 181 ? 10.735 -3.602 -3.250 1.00 84.75 181 HIS A CA 1
ATOM 1370 C C . HIS A 1 181 ? 10.985 -4.656 -2.173 1.00 84.75 181 HIS A C 1
ATOM 1372 O O . HIS A 1 181 ? 10.251 -5.641 -2.124 1.00 84.75 181 HIS A O 1
ATOM 1378 N N . ALA A 1 182 ? 11.927 -4.418 -1.255 1.00 85.94 182 ALA A N 1
ATOM 1379 C CA . ALA A 1 182 ? 12.187 -5.336 -0.149 1.00 85.94 182 ALA A CA 1
ATOM 1380 C C . ALA A 1 182 ? 10.935 -5.554 0.719 1.00 85.94 182 ALA A C 1
ATOM 1382 O O . ALA A 1 182 ? 10.606 -6.691 1.049 1.00 85.94 182 ALA A O 1
ATOM 1383 N N . SER A 1 183 ? 10.202 -4.482 1.044 1.00 85.00 183 SER A N 1
ATOM 1384 C CA . SER A 1 183 ? 8.944 -4.563 1.797 1.00 85.00 183 SER A CA 1
ATOM 1385 C C . SER A 1 183 ? 7.903 -5.430 1.079 1.00 85.00 183 SER A C 1
ATOM 1387 O O . SER A 1 183 ? 7.285 -6.292 1.704 1.00 85.00 183 SER A O 1
ATOM 1389 N N . SER A 1 184 ? 7.736 -5.260 -0.238 1.00 82.81 184 SER A N 1
ATOM 1390 C CA . SER A 1 184 ? 6.765 -6.048 -1.003 1.00 82.81 184 SER A CA 1
ATOM 1391 C C . SER A 1 184 ? 7.159 -7.517 -1.150 1.00 82.81 184 SER A C 1
ATOM 1393 O O . SER A 1 184 ? 6.333 -8.394 -0.882 1.00 82.81 184 SER A O 1
ATOM 1395 N N . ASP A 1 185 ? 8.399 -7.778 -1.571 1.00 87.06 185 ASP A N 1
ATOM 1396 C CA . ASP A 1 185 ? 8.898 -9.121 -1.878 1.00 87.06 185 ASP A CA 1
ATOM 1397 C C . ASP A 1 185 ? 8.969 -9.989 -0.619 1.00 87.06 185 ASP A C 1
ATOM 1399 O O . ASP A 1 185 ? 8.567 -11.152 -0.638 1.00 87.06 185 ASP A O 1
ATOM 1403 N N . MET A 1 186 ? 9.407 -9.422 0.512 1.00 89.75 186 MET A N 1
ATOM 1404 C CA . MET A 1 186 ? 9.453 -10.173 1.764 1.00 89.75 186 MET A CA 1
ATOM 1405 C C . MET A 1 186 ? 8.052 -10.557 2.242 1.00 89.75 186 MET A C 1
ATOM 1407 O O . MET A 1 186 ? 7.879 -11.673 2.726 1.00 89.75 186 MET A O 1
ATOM 1411 N N . VAL A 1 187 ? 7.043 -9.687 2.119 1.00 87.50 187 VAL A N 1
ATOM 1412 C CA . VAL A 1 187 ? 5.663 -10.042 2.504 1.00 87.50 187 VAL A CA 1
ATOM 1413 C C . VAL A 1 187 ? 5.133 -11.186 1.641 1.00 87.50 187 VAL A C 1
ATOM 1415 O O . VAL A 1 187 ? 4.580 -12.142 2.183 1.00 87.50 187 VAL A O 1
ATOM 1418 N N . ASP A 1 188 ? 5.332 -11.113 0.326 1.00 87.56 188 ASP A N 1
ATOM 1419 C CA . ASP A 1 188 ? 4.899 -12.152 -0.613 1.00 87.56 188 ASP A CA 1
ATOM 1420 C C . ASP A 1 188 ? 5.581 -13.502 -0.334 1.00 87.56 188 ASP A C 1
ATOM 1422 O O . ASP A 1 188 ? 4.910 -14.530 -0.210 1.00 87.56 188 ASP A O 1
ATOM 1426 N N . PHE A 1 189 ? 6.900 -13.491 -0.113 1.00 89.88 189 PHE A N 1
ATOM 1427 C CA . PHE A 1 189 ? 7.666 -14.681 0.256 1.00 89.88 189 PHE A CA 1
ATOM 1428 C C . PHE A 1 189 ? 7.143 -15.327 1.547 1.00 89.88 189 PHE A C 1
ATOM 1430 O O . PHE A 1 189 ? 6.862 -16.526 1.573 1.00 89.88 189 PHE A O 1
ATOM 1437 N N . HIS A 1 190 ? 6.975 -14.545 2.620 1.00 89.25 190 HIS A N 1
ATOM 1438 C CA . HIS A 1 190 ? 6.506 -15.080 3.901 1.00 89.25 190 HIS A CA 1
ATOM 1439 C C . HIS A 1 190 ? 5.090 -15.649 3.802 1.00 89.25 190 HIS A C 1
ATOM 1441 O O . HIS A 1 190 ? 4.834 -16.727 4.337 1.00 89.25 190 HIS A O 1
ATOM 1447 N N . LEU A 1 191 ? 4.175 -14.952 3.122 1.00 87.44 191 LEU A N 1
ATOM 1448 C CA . LEU A 1 191 ? 2.804 -15.432 2.958 1.00 87.44 191 LEU A CA 1
ATOM 1449 C C . LEU A 1 191 ? 2.768 -16.710 2.122 1.00 87.44 191 LEU A C 1
ATOM 1451 O O . LEU A 1 191 ? 2.138 -17.676 2.543 1.00 87.44 191 LEU A O 1
ATOM 1455 N N . SER A 1 192 ? 3.518 -16.771 1.024 1.00 88.69 192 SER A N 1
ATOM 1456 C CA . SER A 1 192 ? 3.629 -17.984 0.209 1.00 88.69 192 SER A CA 1
ATOM 1457 C C . SER A 1 192 ? 4.091 -19.187 1.039 1.00 88.69 192 SER A C 1
ATOM 1459 O O . SER A 1 192 ? 3.464 -20.246 0.997 1.00 88.69 192 SER A O 1
ATOM 1461 N N . VAL A 1 193 ? 5.129 -19.013 1.868 1.00 89.94 193 VAL A N 1
ATOM 1462 C CA . VAL A 1 193 ? 5.639 -20.070 2.759 1.00 89.94 193 VAL A CA 1
ATOM 1463 C C . VAL A 1 193 ? 4.600 -20.484 3.805 1.00 89.94 193 VAL A C 1
ATOM 1465 O O . VAL A 1 193 ? 4.396 -21.678 4.020 1.00 89.94 193 VAL A O 1
ATOM 1468 N N . VAL A 1 194 ? 3.924 -19.529 4.452 1.00 88.12 194 VAL A N 1
ATOM 1469 C CA . VAL A 1 194 ? 2.918 -19.820 5.490 1.00 88.12 194 VAL A CA 1
ATOM 1470 C C . VAL A 1 194 ? 1.716 -20.563 4.906 1.00 88.12 194 VAL A C 1
ATOM 1472 O O . VAL A 1 194 ? 1.314 -21.591 5.449 1.00 88.12 194 VAL A O 1
ATOM 1475 N N . PHE A 1 195 ? 1.161 -20.089 3.789 1.00 86.19 195 PHE A N 1
ATOM 1476 C CA . PHE A 1 195 ? 0.016 -20.736 3.146 1.00 86.19 195 PHE A CA 1
ATOM 1477 C C . PHE A 1 195 ? 0.376 -22.131 2.615 1.00 86.19 195 PHE A C 1
ATOM 1479 O O . PHE A 1 195 ? -0.426 -23.054 2.754 1.00 86.19 195 PHE A O 1
ATOM 1486 N N . GLN A 1 196 ? 1.594 -22.327 2.097 1.00 88.31 196 GLN A N 1
ATOM 1487 C CA . GLN A 1 196 ? 2.083 -23.648 1.690 1.00 88.31 196 GLN A CA 1
ATOM 1488 C C . GLN A 1 196 ? 2.267 -24.600 2.882 1.00 88.31 196 GLN A C 1
ATOM 1490 O O . GLN A 1 196 ? 1.855 -25.759 2.815 1.00 88.31 196 GLN A O 1
ATOM 1495 N N . ALA A 1 197 ? 2.858 -24.129 3.985 1.00 86.06 197 ALA A N 1
ATOM 1496 C CA . ALA A 1 197 ? 3.063 -24.931 5.195 1.00 86.06 197 ALA A CA 1
ATOM 1497 C C . ALA A 1 197 ? 1.741 -25.406 5.823 1.00 86.06 197 ALA A C 1
ATOM 1499 O O . ALA A 1 197 ? 1.710 -26.429 6.504 1.00 86.06 197 ALA A O 1
ATOM 1500 N N . LEU A 1 198 ? 0.651 -24.679 5.567 1.00 83.38 198 LEU A N 1
ATOM 1501 C CA . LEU A 1 198 ? -0.702 -24.989 6.023 1.00 83.38 198 LEU A CA 1
ATOM 1502 C C . LEU A 1 198 ? -1.556 -25.679 4.945 1.00 83.38 198 LEU A C 1
ATOM 1504 O O . LEU A 1 198 ? -2.778 -25.731 5.074 1.00 83.38 198 LEU A O 1
ATOM 1508 N N . HIS A 1 199 ? -0.932 -26.200 3.879 1.00 85.06 199 HIS A N 1
ATOM 1509 C CA . HIS A 1 199 ? -1.598 -26.914 2.777 1.00 85.06 199 HIS A CA 1
ATOM 1510 C C . HIS A 1 199 ? -2.766 -26.134 2.154 1.00 85.06 199 HIS A C 1
ATOM 1512 O O . HIS A 1 199 ? -3.805 -26.695 1.801 1.00 85.06 199 HIS A O 1
ATOM 1518 N N . SER A 1 200 ? -2.602 -24.815 2.086 1.00 86.19 200 SER A N 1
ATOM 1519 C CA . SER A 1 200 ? -3.616 -23.853 1.667 1.00 86.19 200 SER A CA 1
ATOM 1520 C C . SER A 1 200 ? -3.060 -22.890 0.621 1.00 86.19 200 SER A C 1
ATOM 1522 O O . SER A 1 200 ? -3.543 -21.772 0.487 1.00 86.19 200 SER A O 1
ATOM 1524 N N . GLU A 1 201 ? -2.048 -23.303 -0.144 1.00 88.56 201 GLU A N 1
ATOM 1525 C CA . GLU A 1 201 ? -1.362 -22.460 -1.127 1.00 88.56 201 GLU A CA 1
ATOM 1526 C C . GLU A 1 201 ? -2.323 -21.812 -2.135 1.00 88.56 201 GLU A C 1
ATOM 1528 O O . GLU A 1 201 ? -2.155 -20.654 -2.497 1.00 88.56 201 GLU A O 1
ATOM 1533 N N . LYS A 1 202 ? -3.404 -22.507 -2.509 1.00 88.25 202 LYS A N 1
ATOM 1534 C CA . LYS A 1 202 ? -4.427 -22.003 -3.445 1.00 88.25 202 LYS A CA 1
ATOM 1535 C C . LYS A 1 202 ? -5.268 -20.855 -2.892 1.00 88.25 202 LYS A C 1
ATOM 1537 O O . LYS A 1 202 ? -6.003 -20.221 -3.646 1.00 88.25 202 LYS A O 1
ATOM 1542 N N . ASN A 1 203 ? -5.202 -20.621 -1.588 1.00 87.06 203 ASN A N 1
ATOM 1543 C CA . ASN A 1 203 ? -5.943 -19.556 -0.946 1.00 87.06 203 ASN A CA 1
ATOM 1544 C C . ASN A 1 203 ? -5.189 -18.221 -0.951 1.00 87.06 203 ASN A C 1
ATOM 1546 O O . ASN A 1 203 ? -5.796 -17.202 -0.629 1.00 87.06 203 ASN A O 1
ATOM 1550 N N . TYR A 1 204 ? -3.901 -18.208 -1.302 1.00 88.69 204 TYR A N 1
ATOM 1551 C CA . TYR A 1 204 ? -3.130 -16.987 -1.490 1.00 88.69 204 TYR A CA 1
ATOM 1552 C C . TYR A 1 204 ? -2.823 -16.797 -2.973 1.00 88.69 204 TYR A C 1
ATOM 1554 O O . TYR A 1 204 ? -2.059 -17.555 -3.558 1.00 88.69 204 TYR A O 1
ATOM 1562 N N . LEU A 1 205 ? -3.425 -15.775 -3.578 1.00 89.69 205 LEU A N 1
ATOM 1563 C CA . LEU A 1 205 ? -3.199 -15.413 -4.971 1.00 89.69 205 LEU A CA 1
ATOM 1564 C C . LEU A 1 205 ? -2.527 -14.042 -5.043 1.00 89.69 205 LEU A C 1
ATOM 1566 O O . LEU A 1 205 ? -3.162 -13.023 -4.759 1.00 89.69 205 LEU A O 1
ATOM 1570 N N . ARG A 1 206 ? -1.261 -14.006 -5.467 1.00 90.81 206 ARG A N 1
ATOM 1571 C CA . ARG A 1 206 ? -0.546 -12.767 -5.794 1.00 90.81 206 ARG A CA 1
ATOM 1572 C C . ARG A 1 206 ? -0.605 -12.518 -7.300 1.00 90.81 206 ARG A C 1
ATOM 1574 O O . ARG A 1 206 ? -0.096 -13.308 -8.085 1.00 90.81 206 ARG A O 1
ATOM 1581 N N . ILE A 1 207 ? -1.188 -11.392 -7.705 1.00 90.00 207 ILE A N 1
ATOM 1582 C CA . ILE A 1 207 ? -1.192 -10.934 -9.101 1.00 90.00 207 ILE A CA 1
ATOM 1583 C C . ILE A 1 207 ? -0.210 -9.773 -9.216 1.00 90.00 207 ILE A C 1
ATOM 1585 O O . ILE A 1 207 ? -0.425 -8.715 -8.625 1.00 90.00 207 ILE A O 1
ATOM 1589 N N . GLN A 1 208 ? 0.872 -9.982 -9.960 1.00 89.38 208 GLN A N 1
ATOM 1590 C CA . GLN A 1 208 ? 1.977 -9.036 -10.088 1.00 89.38 208 GLN A CA 1
ATOM 1591 C C . GLN A 1 208 ? 2.636 -9.153 -11.472 1.00 89.38 208 GLN A C 1
ATOM 1593 O O . GLN A 1 208 ? 2.725 -10.250 -12.025 1.00 89.38 208 GLN A O 1
ATOM 1598 N N . ASP A 1 209 ? 3.106 -8.030 -12.027 1.00 89.56 209 ASP A N 1
ATOM 1599 C CA . ASP A 1 209 ? 3.943 -8.007 -13.235 1.00 89.56 209 ASP A CA 1
ATOM 1600 C C . ASP A 1 209 ? 5.375 -7.586 -12.905 1.00 89.56 209 ASP A C 1
ATOM 1602 O O . ASP A 1 209 ? 5.590 -6.461 -12.470 1.00 89.56 209 ASP A O 1
ATOM 1606 N N . ASP A 1 210 ? 6.354 -8.453 -13.149 1.00 86.88 210 ASP A N 1
ATOM 1607 C CA . ASP A 1 210 ? 7.763 -8.152 -12.866 1.00 86.88 210 ASP A CA 1
ATOM 1608 C C . ASP A 1 210 ? 8.560 -7.668 -14.098 1.00 86.88 210 ASP A C 1
ATOM 1610 O O . ASP A 1 210 ? 9.786 -7.552 -14.062 1.00 86.88 210 ASP A O 1
ATOM 1614 N N . SER A 1 211 ? 7.865 -7.419 -15.213 1.00 88.44 211 SER A N 1
ATOM 1615 C CA . SER A 1 211 ? 8.460 -7.153 -16.530 1.00 88.44 211 SER A CA 1
ATOM 1616 C C . SER A 1 211 ? 8.190 -5.748 -17.072 1.00 88.44 211 SER A C 1
ATOM 1618 O O . SER A 1 211 ? 8.331 -5.515 -18.274 1.00 88.44 211 SER A O 1
ATOM 1620 N N . LEU A 1 212 ? 7.771 -4.804 -16.222 1.00 90.06 212 LEU A N 1
ATOM 1621 C CA . LEU A 1 212 ? 7.512 -3.435 -16.669 1.00 90.06 212 LEU A CA 1
ATOM 1622 C C . LEU A 1 212 ? 8.820 -2.741 -17.053 1.00 90.06 212 LEU A C 1
ATOM 1624 O O . LEU A 1 212 ? 9.830 -2.874 -16.367 1.00 90.06 212 LEU A O 1
ATOM 1628 N N . THR A 1 213 ? 8.792 -1.959 -18.132 1.00 88.81 213 THR A N 1
ATOM 1629 C CA . THR A 1 213 ? 9.970 -1.226 -18.617 1.00 88.81 213 THR A CA 1
ATOM 1630 C C . THR A 1 213 ? 9.610 0.155 -19.156 1.00 88.81 213 THR A C 1
ATOM 1632 O O . THR A 1 213 ? 8.560 0.307 -19.783 1.00 88.81 213 THR A O 1
ATOM 1635 N N . GLY A 1 214 ? 10.505 1.132 -19.035 1.00 88.75 214 GLY A N 1
ATOM 1636 C CA . GLY A 1 214 ? 10.311 2.490 -19.555 1.00 88.75 214 GLY A CA 1
ATOM 1637 C C . GLY A 1 214 ? 9.175 3.237 -18.848 1.00 88.75 214 GLY A C 1
ATOM 1638 O O . GLY A 1 214 ? 8.964 3.072 -17.656 1.00 88.75 214 GLY A O 1
ATOM 1639 N N . ASP A 1 215 ? 8.401 4.051 -19.570 1.00 90.75 215 ASP A N 1
ATOM 1640 C CA . ASP A 1 215 ? 7.372 4.908 -18.948 1.00 90.75 215 ASP A CA 1
ATOM 1641 C C . ASP A 1 215 ? 6.337 4.135 -18.105 1.00 90.75 215 ASP A C 1
ATOM 1643 O O . ASP A 1 215 ? 5.830 4.668 -17.117 1.00 90.75 215 ASP A O 1
ATOM 1647 N N . VAL A 1 216 ? 6.027 2.881 -18.466 1.00 91.25 216 VAL A N 1
ATOM 1648 C CA . VAL A 1 216 ? 5.042 2.066 -17.732 1.00 91.25 216 VAL A CA 1
ATOM 1649 C C . VAL A 1 216 ? 5.561 1.567 -16.384 1.00 91.25 216 VAL A C 1
ATOM 1651 O O . VAL A 1 216 ? 4.756 1.130 -15.571 1.00 91.25 216 VAL A O 1
ATOM 1654 N N . SER A 1 217 ? 6.873 1.619 -16.133 1.00 87.88 217 SER A N 1
ATOM 1655 C CA . SER A 1 217 ? 7.444 1.317 -14.819 1.00 87.88 217 SER A CA 1
ATOM 1656 C C . SER A 1 217 ? 7.620 2.547 -13.926 1.00 87.88 217 SER A C 1
ATOM 1658 O O . SER A 1 217 ?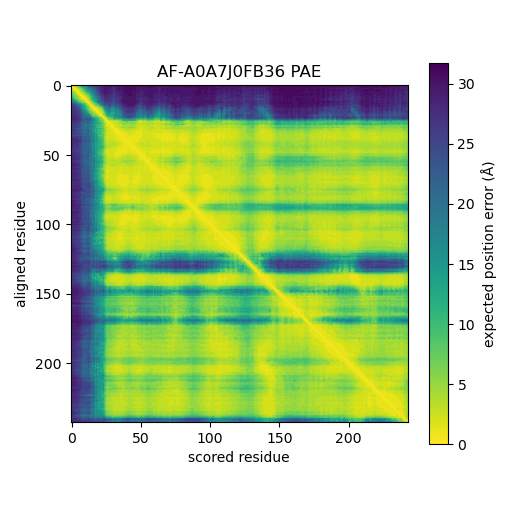 7.987 2.389 -12.759 1.00 87.88 217 SER A O 1
ATOM 1660 N N . SER A 1 218 ? 7.357 3.757 -14.439 1.00 87.19 218 SER A N 1
ATOM 1661 C CA . SER A 1 218 ? 7.450 4.989 -13.651 1.00 87.19 218 SER A CA 1
ATOM 1662 C C . SER A 1 218 ? 6.192 5.236 -12.826 1.00 87.19 218 SER A C 1
ATOM 1664 O O . SER A 1 218 ? 5.071 5.022 -13.289 1.00 87.19 218 SER A O 1
ATOM 1666 N N . VAL A 1 219 ? 6.379 5.764 -11.618 1.00 85.00 219 VAL A N 1
ATOM 1667 C CA . VAL A 1 219 ? 5.289 6.043 -10.668 1.00 85.00 219 VAL A CA 1
ATOM 1668 C C . VAL A 1 219 ? 4.614 7.402 -10.893 1.00 85.00 219 VAL A C 1
ATOM 1670 O O . VAL A 1 219 ? 3.518 7.634 -10.393 1.00 85.00 219 VAL A O 1
ATOM 1673 N N . ASP A 1 220 ? 5.236 8.298 -11.662 1.00 87.19 220 ASP A N 1
ATOM 1674 C CA . ASP A 1 220 ? 4.844 9.707 -11.813 1.00 87.19 220 ASP A CA 1
ATOM 1675 C C . ASP A 1 220 ? 4.496 10.124 -13.259 1.00 87.19 220 ASP A C 1
ATOM 1677 O O . ASP A 1 220 ? 4.111 11.269 -13.516 1.00 87.19 220 ASP A O 1
ATOM 1681 N N . VAL A 1 221 ? 4.558 9.202 -14.228 1.00 91.44 221 VAL A N 1
ATOM 1682 C CA . VAL A 1 221 ? 4.276 9.495 -15.645 1.00 91.44 221 VAL A CA 1
ATOM 1683 C C . VAL A 1 221 ? 2.781 9.333 -15.951 1.00 91.44 221 VAL A C 1
ATOM 1685 O O . VAL A 1 221 ? 2.326 8.329 -16.499 1.00 91.44 221 VAL A O 1
ATOM 1688 N N . ALA A 1 222 ? 1.996 10.371 -15.656 1.00 94.19 222 ALA A N 1
ATOM 1689 C CA . ALA A 1 222 ? 0.538 10.400 -15.847 1.00 94.19 222 ALA A CA 1
ATOM 1690 C C . ALA A 1 222 ? 0.079 10.870 -17.249 1.00 94.19 222 ALA A C 1
ATOM 1692 O O . ALA A 1 222 ? -0.954 11.527 -17.402 1.00 94.19 222 ALA A O 1
ATOM 1693 N N . THR A 1 223 ? 0.838 10.570 -18.309 1.00 96.81 223 THR A N 1
ATOM 1694 C CA . THR 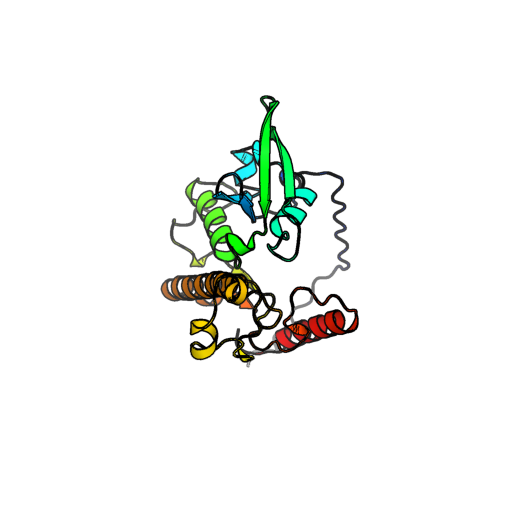A 1 223 ? 0.414 10.918 -19.678 1.00 96.81 223 THR A CA 1
ATOM 1695 C C . THR A 1 223 ? -0.693 9.979 -20.158 1.00 96.81 223 THR A C 1
ATOM 1697 O O . THR A 1 223 ? -0.673 8.788 -19.854 1.00 96.81 223 THR A O 1
ATOM 1700 N N . LYS A 1 224 ? -1.631 10.469 -20.984 1.00 97.06 224 LYS A N 1
ATOM 1701 C CA . LYS A 1 224 ? -2.709 9.630 -21.550 1.00 97.06 224 LYS A CA 1
ATOM 1702 C C . LYS A 1 224 ? -2.171 8.354 -22.211 1.00 97.06 224 LYS A C 1
ATOM 1704 O O . LYS A 1 224 ? -2.693 7.274 -21.978 1.00 97.06 224 LYS A O 1
ATOM 1709 N N . LYS A 1 225 ? -1.089 8.483 -22.987 1.00 97.50 225 LYS A N 1
ATOM 1710 C CA . LYS A 1 225 ? -0.415 7.353 -23.639 1.00 97.50 225 LYS A CA 1
ATOM 1711 C C . LYS A 1 225 ? 0.060 6.313 -22.620 1.00 97.50 225 LYS A C 1
ATOM 1713 O O . LYS A 1 225 ? -0.120 5.123 -22.861 1.00 97.50 225 LYS A O 1
ATOM 1718 N N . ASN A 1 226 ? 0.676 6.749 -21.520 1.00 96.56 226 ASN A N 1
ATOM 1719 C CA . ASN A 1 226 ? 1.172 5.832 -20.500 1.00 96.56 226 ASN A CA 1
ATOM 1720 C C . ASN A 1 226 ? 0.026 5.149 -19.744 1.00 96.56 226 ASN A C 1
ATOM 1722 O O . ASN A 1 226 ? 0.044 3.935 -19.584 1.00 96.56 226 ASN A O 1
ATOM 1726 N N . LEU A 1 227 ? -1.020 5.900 -19.384 1.00 96.62 227 LEU A N 1
ATOM 1727 C CA . LEU A 1 227 ? -2.224 5.349 -18.753 1.00 96.62 227 LEU A CA 1
ATOM 1728 C C . LEU A 1 227 ? -2.911 4.303 -19.649 1.00 96.62 227 LEU A C 1
ATOM 1730 O O . LEU A 1 227 ? -3.230 3.212 -19.183 1.00 96.62 227 LEU A O 1
ATOM 1734 N N . ASP A 1 228 ? -3.054 4.576 -20.950 1.00 97.50 228 ASP A N 1
ATOM 1735 C CA . ASP A 1 228 ? -3.592 3.612 -21.921 1.00 97.50 228 ASP A CA 1
ATOM 1736 C C . ASP A 1 228 ? -2.700 2.358 -22.038 1.00 97.50 228 ASP A C 1
ATOM 1738 O O . ASP A 1 228 ? -3.188 1.255 -22.287 1.00 97.50 228 ASP A O 1
ATOM 1742 N N . ASN A 1 229 ? -1.382 2.501 -21.871 1.00 96.75 229 ASN A N 1
ATOM 1743 C CA . ASN A 1 229 ? -0.459 1.368 -21.867 1.00 96.75 229 ASN A CA 1
ATOM 1744 C C . ASN A 1 229 ? -0.551 0.546 -20.573 1.00 96.75 229 ASN A C 1
ATOM 1746 O O . ASN A 1 229 ? -0.545 -0.679 -20.658 1.00 96.75 229 ASN A O 1
ATOM 1750 N N . LEU A 1 230 ? -0.707 1.182 -19.409 1.00 95.62 230 LEU A N 1
ATOM 1751 C CA . LEU A 1 230 ? -0.946 0.495 -18.134 1.00 95.62 230 LEU A CA 1
ATOM 1752 C C . LEU A 1 230 ? -2.249 -0.319 -18.161 1.00 95.62 230 LEU A C 1
ATOM 1754 O O . LEU A 1 230 ? -2.277 -1.448 -17.675 1.00 95.62 230 LEU A O 1
ATOM 1758 N N . VAL A 1 231 ? -3.304 0.190 -18.811 1.00 96.06 231 VAL A N 1
ATOM 1759 C CA . VAL A 1 231 ? -4.536 -0.587 -19.046 1.00 96.06 231 VAL A CA 1
ATOM 1760 C C . VAL A 1 231 ? -4.235 -1.858 -19.844 1.00 96.06 231 VAL A C 1
ATOM 1762 O O . VAL A 1 231 ? -4.642 -2.945 -19.437 1.00 96.06 231 VAL A O 1
ATOM 1765 N N . LYS A 1 232 ? -3.462 -1.760 -20.935 1.00 96.06 232 LYS A N 1
ATOM 1766 C CA . LYS A 1 232 ? -3.074 -2.933 -21.743 1.00 96.06 232 LYS A CA 1
ATOM 1767 C C . LYS A 1 232 ? -2.223 -3.931 -20.961 1.00 96.06 232 LYS A C 1
ATOM 1769 O O . LYS A 1 232 ? -2.373 -5.132 -21.168 1.00 96.06 232 LYS A O 1
ATOM 1774 N N . VAL A 1 233 ? -1.340 -3.453 -20.081 1.00 94.50 233 VAL A N 1
ATOM 1775 C CA . VAL A 1 233 ? -0.569 -4.310 -19.166 1.00 94.50 233 VAL A CA 1
ATOM 1776 C C . VAL A 1 233 ? -1.524 -5.099 -18.267 1.00 94.50 233 VAL A C 1
ATOM 1778 O O . VAL A 1 233 ? -1.431 -6.324 -18.217 1.00 94.50 233 VAL A O 1
ATOM 1781 N N . GLY A 1 234 ? -2.500 -4.431 -17.642 1.00 93.25 234 GLY A N 1
ATOM 1782 C CA . GLY A 1 234 ? -3.529 -5.080 -16.823 1.00 93.25 234 GLY A CA 1
ATOM 1783 C C . GLY A 1 234 ? -4.365 -6.109 -17.596 1.00 93.25 234 GLY A C 1
ATOM 1784 O O . GLY A 1 234 ? -4.535 -7.242 -17.149 1.00 93.25 234 GLY A O 1
ATOM 1785 N N . GLU A 1 235 ? -4.833 -5.764 -18.797 1.00 95.00 235 GLU A N 1
ATOM 1786 C CA . GLU A 1 235 ? -5.546 -6.698 -19.684 1.00 95.00 235 GLU A CA 1
ATOM 1787 C C . GLU A 1 235 ? -4.672 -7.885 -20.126 1.00 95.00 235 GLU A C 1
ATOM 1789 O O . GLU A 1 235 ? -5.174 -8.990 -20.352 1.00 95.00 235 GLU A O 1
ATOM 1794 N N . GLY A 1 236 ? -3.365 -7.662 -20.272 1.00 93.44 236 GLY A N 1
ATOM 1795 C CA . GLY A 1 236 ? -2.375 -8.689 -20.576 1.00 93.44 236 GLY A CA 1
ATOM 1796 C C . GLY A 1 236 ? -2.152 -9.647 -19.408 1.00 93.44 236 GLY A C 1
ATOM 1797 O O . GLY A 1 236 ? -2.106 -10.859 -19.626 1.00 93.44 236 GLY A O 1
ATOM 1798 N N . LEU A 1 237 ? -2.085 -9.132 -18.175 1.00 91.44 237 LEU A N 1
ATOM 1799 C CA . LEU A 1 237 ? -1.950 -9.934 -16.955 1.00 91.44 237 LEU A CA 1
ATOM 180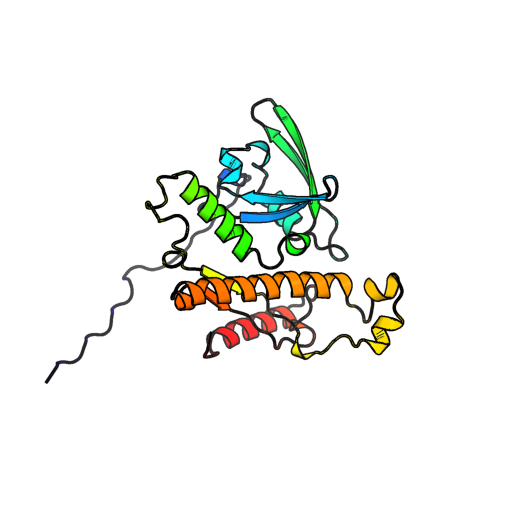0 C C . LEU A 1 237 ? -3.079 -10.956 -16.813 1.00 91.44 237 LEU A C 1
ATOM 1802 O O . LEU A 1 237 ? -2.808 -12.111 -16.501 1.00 91.44 237 LEU A O 1
ATOM 1806 N N . LEU A 1 238 ? -4.319 -10.579 -17.142 1.00 90.50 238 LEU A N 1
ATOM 1807 C CA . LEU A 1 238 ? -5.477 -11.485 -17.112 1.00 90.50 238 LEU A CA 1
ATOM 1808 C C . LEU A 1 238 ? -5.344 -12.703 -18.042 1.00 90.50 238 LEU A C 1
ATOM 1810 O O . LEU A 1 238 ? -6.057 -13.689 -17.870 1.00 90.50 238 LEU A O 1
ATOM 1814 N N . LYS A 1 239 ? -4.464 -12.634 -19.048 1.00 91.50 239 LYS A N 1
ATOM 1815 C CA . LYS A 1 239 ? -4.223 -13.713 -20.017 1.00 91.50 239 LYS A CA 1
ATOM 1816 C C . LYS A 1 239 ? -3.006 -14.568 -19.663 1.00 91.50 239 LYS A C 1
ATOM 1818 O O . LYS A 1 239 ? -2.809 -15.602 -20.302 1.00 91.50 239 LYS A O 1
ATOM 1823 N N . LYS A 1 240 ? -2.177 -14.152 -18.697 1.00 86.94 240 LYS A N 1
ATOM 1824 C CA . LYS A 1 240 ? -1.030 -14.949 -18.243 1.00 86.94 240 LYS A CA 1
ATOM 1825 C C . LYS A 1 240 ? -1.540 -16.180 -17.485 1.00 86.94 240 LYS A C 1
ATOM 1827 O O . LYS A 1 240 ? -2.470 -16.103 -16.688 1.00 86.94 240 LYS A O 1
ATOM 1832 N N . THR A 1 241 ? -0.930 -17.330 -17.756 1.00 69.06 241 THR A N 1
ATOM 1833 C CA . THR A 1 241 ? -1.183 -18.586 -17.039 1.00 69.06 241 THR A CA 1
ATOM 1834 C C . THR A 1 241 ? -0.110 -18.791 -15.975 1.00 69.06 241 THR A C 1
ATOM 1836 O O . THR A 1 241 ? 1.063 -18.592 -16.285 1.00 69.06 241 THR A O 1
ATOM 1839 N N . GLY A 1 242 ? -0.482 -19.263 -14.783 1.00 61.41 242 GLY A N 1
ATOM 1840 C CA . GLY A 1 242 ? 0.481 -19.670 -13.748 1.00 61.41 242 GLY A CA 1
ATOM 1841 C C . GLY A 1 242 ? 0.666 -18.693 -12.586 1.00 61.41 242 GLY A C 1
ATOM 1842 O O . GLY A 1 242 ? 1.771 -18.621 -12.059 1.00 61.41 242 GLY A O 1
ATOM 1843 N N . PHE A 1 243 ? -0.387 -17.964 -12.21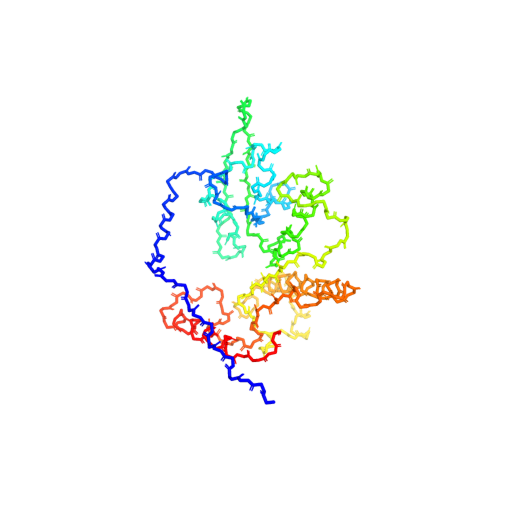1 1.00 55.88 243 PHE A N 1
ATOM 1844 C CA . PHE A 1 243 ? -0.491 -17.430 -10.850 1.00 55.88 243 PHE A CA 1
ATOM 1845 C C . PHE A 1 243 ? -0.856 -18.549 -9.870 1.00 55.88 243 PHE A C 1
ATOM 1847 O O . PHE A 1 243 ? -1.584 -19.480 -10.301 1.00 55.88 243 PHE A O 1
#

Sequence (243 aa):
MEGPKSPLQPPTYGKLITVLSIDGGGIRGTLTNIVIPTFDIKRLQPTIFSTYEVKNNPSLDASLSDICIATSAAPTYLPAHYFETKDSDGKVREFNLIDGGVAANNPTLVAIGEVTRQIMHGNSDYFAIDQMDYGRLLVISLGTGNHKSEEKYNAEEAAKWGLLGWLTSGGSTPLTDVFSHASSDMVDFHLSVVFQALHSEKNYLRIQDDSLTGDVSSVDVATKKNLDNLVKVGEGLLKKTGF

Organism: NCBI:txid165716

Secondary structure (DSSP, 8-state):
-PPPPPPPPPPS-----------S-BGGG-SS--EEEEEETTTTEEEEEETTHHHH-GGG--BHHHHHHHHT--TTTSPPEEEEEE-TT--EEEEEEE-THHHHSSTHHHHHHHHHHHHHTT-TTS----TT-GGG--EEEE-----GGG----HHHHTT--HHHHHHGGGS-HHHHHHHHHHHHHHHHHHHHHHHHTT-GGGEEEE--S---GGGG-SS---HHHHHHHHHHHHHHTT----

Radius of gyration: 21.45 Å; Cα contacts (8 Å, |Δi|>4): 305; chains: 1; bounding box: 61×61×49 Å